Protein AF-A0A425DMX7-F1 (afdb_monomer_lite)

Sequence (211 aa):
MEWVWRGEYYPATKTEFDHLQTQLSYEVVGNIPYAQLPQDKRTSMLTDRVKHYCNTVYKKNTVTDTETRTSTVYLYVVSREIMCDAGCVSLEYPCVMLNAAVQENFTNHQYQEVTAGQKYQMRSECSIFFELDGPYKCMVVPASTEEGKLLKKRYAVFNFSNKLTELKGFELKRRGELELIKAFQSQVFPCFLEGKTLAECYAAVGDCANR

pLDDT: mean 87.06, std 12.55, range [31.53, 96.25]

InterPro domains:
  IPR029703 DNA polymerase epsilon catalytic subunit [PTHR10670] (86-211)
  IPR042087 DNA polymerase family B, thumb domain [G3DSA:1.10.132.60] (150-211)
  IPR043502 DNA/RNA polymerase superfamily [SSF56672] (91-204)
  IPR055191 DNA polymerase epsilon ,catalytic subunit A, thumb domain [PF22634] (174-211)

Organism: Aphanomyces astaci (NCBI:txid112090)

Structure (mmCIF, N/CA/C/O backbone):
data_AF-A0A425DMX7-F1
#
_entry.id   AF-A0A425DMX7-F1
#
loop_
_atom_site.group_PDB
_atom_site.id
_atom_site.type_symbol
_atom_site.label_atom_id
_atom_site.label_alt_id
_atom_site.label_comp_id
_atom_site.label_asym_id
_atom_site.label_entity_id
_atom_site.label_seq_id
_atom_site.pdbx_PDB_ins_code
_atom_site.Cartn_x
_atom_site.Cartn_y
_atom_site.Cartn_z
_atom_site.occupancy
_atom_site.B_iso_or_equiv
_atom_site.auth_seq_id
_atom_site.auth_comp_id
_atom_site.auth_asym_id
_atom_site.auth_atom_id
_atom_site.pdbx_PDB_model_num
ATOM 1 N N . MET A 1 1 ? -3.710 22.454 7.748 1.00 84.62 1 MET A N 1
ATOM 2 C CA . MET A 1 1 ? -3.538 21.235 6.929 1.00 84.62 1 MET A CA 1
ATOM 3 C C . MET A 1 1 ? -4.765 20.358 7.095 1.00 84.62 1 MET A C 1
ATOM 5 O O . MET A 1 1 ? -5.218 20.182 8.224 1.00 84.62 1 MET A O 1
ATOM 9 N N . GLU A 1 2 ? -5.321 19.871 5.990 1.00 90.38 2 GLU A N 1
ATOM 10 C CA . GLU A 1 2 ? -6.450 18.938 6.002 1.00 90.38 2 GLU A CA 1
ATOM 11 C C . GLU A 1 2 ? -5.961 17.505 6.218 1.00 90.38 2 GLU A C 1
ATOM 13 O O . GLU A 1 2 ? -4.893 17.119 5.743 1.00 90.38 2 GLU A O 1
ATOM 18 N N . TRP A 1 3 ? -6.736 16.715 6.950 1.00 90.44 3 TRP A N 1
ATOM 19 C CA . TRP A 1 3 ? -6.520 15.287 7.129 1.00 90.44 3 TRP A CA 1
ATOM 20 C C . TRP A 1 3 ? -7.868 14.575 7.190 1.00 90.44 3 TRP A C 1
ATOM 22 O O . TRP A 1 3 ? -8.863 15.143 7.635 1.00 90.44 3 TRP A O 1
ATOM 32 N N . VAL A 1 4 ? -7.912 13.325 6.739 1.00 92.56 4 VAL A N 1
ATOM 33 C CA . VAL A 1 4 ? -9.138 12.522 6.773 1.00 92.56 4 VAL A CA 1
ATOM 34 C C . VAL A 1 4 ? -9.113 11.642 8.015 1.00 92.56 4 VAL A C 1
ATOM 36 O O . VAL A 1 4 ? -8.261 10.762 8.153 1.00 92.56 4 VAL A O 1
ATOM 39 N N . TRP A 1 5 ? -10.049 11.875 8.928 1.00 93.50 5 TRP A N 1
ATOM 40 C CA . TRP A 1 5 ? -10.351 10.962 10.019 1.00 93.50 5 TRP A CA 1
ATOM 41 C C . TRP A 1 5 ? -11.147 9.777 9.475 1.00 93.50 5 TRP A C 1
ATOM 43 O O . TRP A 1 5 ? -12.093 9.968 8.719 1.00 93.50 5 TRP A O 1
ATOM 53 N N . ARG A 1 6 ? -10.777 8.555 9.867 1.00 93.75 6 ARG A N 1
ATOM 54 C CA . ARG A 1 6 ? -11.543 7.335 9.583 1.00 93.75 6 ARG A CA 1
ATOM 55 C C . ARG A 1 6 ? -11.813 6.611 10.893 1.00 93.75 6 ARG A C 1
ATOM 57 O O . ARG A 1 6 ? -10.876 6.103 11.508 1.00 93.75 6 ARG A O 1
ATOM 64 N N . GLY A 1 7 ? -13.073 6.561 11.305 1.00 93.56 7 GLY A N 1
ATOM 65 C CA . GLY A 1 7 ? -13.505 5.845 12.501 1.00 93.56 7 GLY A CA 1
ATOM 66 C C . GLY A 1 7 ? -14.213 4.549 12.153 1.00 93.56 7 GLY A C 1
ATOM 67 O O . GLY A 1 7 ? -15.043 4.520 11.250 1.00 93.56 7 GLY A O 1
ATOM 68 N N . GLU A 1 8 ? -13.914 3.485 12.892 1.00 93.12 8 GLU A N 1
ATOM 69 C CA . GLU A 1 8 ? -14.730 2.272 12.920 1.00 93.12 8 GLU A CA 1
ATOM 70 C C . GLU A 1 8 ? -15.382 2.175 14.299 1.00 93.12 8 GLU A C 1
ATOM 72 O O . GLU A 1 8 ? -14.686 2.069 15.309 1.00 93.12 8 GLU A O 1
ATOM 77 N N . TYR A 1 9 ? -16.711 2.262 14.351 1.00 92.19 9 TYR A N 1
ATOM 78 C CA . TYR A 1 9 ? -17.465 2.292 15.606 1.00 92.19 9 TYR A CA 1
ATOM 79 C C . TYR A 1 9 ? -18.729 1.431 15.535 1.00 92.19 9 TYR A C 1
ATOM 81 O O . TYR A 1 9 ? -19.184 1.038 14.459 1.00 92.19 9 TYR A O 1
ATOM 89 N N . TYR A 1 10 ? -19.280 1.092 16.701 1.00 93.75 10 TYR A N 1
ATOM 90 C CA . TYR A 1 10 ? -20.541 0.360 16.801 1.00 93.75 10 TYR A CA 1
ATOM 91 C C . TYR A 1 10 ? -21.719 1.284 16.463 1.00 93.75 10 TYR A C 1
ATOM 93 O O . TYR A 1 10 ? -21.767 2.385 17.002 1.00 93.75 10 TYR A O 1
ATOM 101 N N . PRO A 1 11 ? -22.694 0.855 15.641 1.00 93.38 11 PRO A N 1
ATOM 102 C CA . PRO A 1 11 ? -23.836 1.693 15.257 1.00 93.38 11 PRO A CA 1
ATOM 103 C C . PRO A 1 11 ? -24.790 2.049 16.412 1.00 93.38 11 PRO A C 1
ATOM 105 O O . PRO A 1 11 ? -25.662 2.891 16.221 1.00 93.38 11 PRO A O 1
ATOM 108 N N . ALA A 1 12 ? -24.650 1.411 17.581 1.00 93.06 12 ALA A N 1
ATOM 109 C CA . ALA A 1 12 ? -25.496 1.666 18.742 1.00 93.06 12 ALA A CA 1
ATOM 110 C C . ALA A 1 12 ? -25.352 3.107 19.257 1.00 93.06 12 ALA A C 1
ATOM 112 O O . ALA A 1 12 ? -24.248 3.621 19.454 1.00 93.06 12 ALA A O 1
ATOM 113 N N . THR A 1 13 ? -26.487 3.739 19.532 1.00 93.69 13 THR A N 1
ATOM 114 C CA . THR A 1 13 ? -26.570 5.065 20.144 1.00 93.69 13 THR A CA 1
ATOM 115 C C . THR A 1 13 ? -26.126 5.032 21.607 1.00 93.69 13 THR A C 1
ATOM 117 O O . THR A 1 13 ? -26.087 3.984 22.258 1.00 93.69 13 THR A O 1
ATOM 120 N N . LYS A 1 14 ? -25.830 6.208 22.174 1.00 93.75 14 LYS A N 1
ATOM 121 C CA . LYS A 1 14 ? -25.435 6.327 23.585 1.00 93.75 14 LYS A CA 1
ATOM 122 C C . LYS A 1 14 ? -26.489 5.744 24.536 1.00 93.75 14 LYS A C 1
ATOM 124 O O . LYS A 1 14 ? -26.132 5.037 25.471 1.00 93.75 14 LYS A O 1
ATOM 129 N N . THR A 1 15 ? -27.771 5.972 24.260 1.00 94.94 15 THR A N 1
ATOM 130 C CA . THR A 1 15 ? -28.878 5.463 25.081 1.00 94.94 15 THR A CA 1
ATOM 131 C C . THR A 1 15 ? -28.971 3.939 25.051 1.00 94.94 15 THR A C 1
ATOM 133 O O . THR A 1 15 ? -29.149 3.314 26.095 1.00 94.94 15 THR A O 1
ATOM 136 N N . GLU A 1 16 ? -28.810 3.322 23.879 1.00 93.88 16 GLU A N 1
ATOM 137 C CA . GLU A 1 16 ? -28.796 1.859 23.752 1.00 93.88 16 GLU A CA 1
ATOM 138 C C . GLU A 1 16 ? -27.577 1.262 24.454 1.00 93.88 16 GLU A C 1
ATOM 140 O O . GLU A 1 16 ? -27.700 0.273 25.174 1.00 93.88 16 GLU A O 1
ATOM 145 N N . PHE A 1 17 ? -26.411 1.896 24.319 1.00 94.44 17 PHE A N 1
ATOM 146 C CA . PHE A 1 17 ? -25.206 1.495 25.035 1.00 94.44 17 PHE A CA 1
ATOM 147 C C . PHE A 1 17 ? -25.391 1.549 26.559 1.00 94.44 17 PHE A C 1
ATOM 149 O O . PHE A 1 17 ? -25.062 0.585 27.249 1.00 94.44 17 PHE A O 1
ATOM 156 N N . ASP A 1 18 ? -25.957 2.635 27.088 1.00 94.00 18 ASP A N 1
ATOM 157 C CA . ASP A 1 18 ? -26.194 2.800 28.527 1.00 94.00 18 ASP A CA 1
ATOM 158 C C . ASP A 1 18 ? -27.209 1.775 29.055 1.00 94.00 18 ASP A C 1
ATOM 160 O O . ASP A 1 18 ? -27.064 1.249 30.165 1.00 94.00 18 ASP A O 1
ATOM 164 N N . HIS A 1 19 ? -28.203 1.419 28.237 1.00 94.12 19 HIS A N 1
ATOM 165 C CA . HIS A 1 19 ? -29.136 0.344 28.553 1.00 94.12 19 HIS A CA 1
ATOM 166 C C . HIS A 1 19 ? -28.431 -1.016 28.624 1.00 94.12 19 HIS A C 1
ATOM 168 O O . HIS A 1 19 ? -28.599 -1.740 29.605 1.00 94.12 19 HIS A O 1
ATOM 174 N N . LEU A 1 20 ? -27.594 -1.347 27.636 1.00 92.94 20 LEU A N 1
ATOM 175 C CA . LEU A 1 20 ? -26.807 -2.586 27.628 1.00 92.94 20 LEU A CA 1
ATOM 176 C C . LEU A 1 20 ? -25.841 -2.650 28.815 1.00 92.94 20 LEU A C 1
ATOM 178 O O . LEU A 1 20 ? -25.698 -3.701 29.436 1.00 92.94 20 LEU A O 1
ATOM 182 N N . GLN A 1 21 ? -25.207 -1.531 29.164 1.00 92.94 21 GLN A N 1
ATOM 183 C CA . GLN A 1 21 ? -24.325 -1.441 30.324 1.00 92.94 21 GLN A CA 1
ATOM 184 C C . GLN A 1 21 ? -25.092 -1.676 31.631 1.00 92.94 21 GLN A C 1
ATOM 186 O O . GLN A 1 21 ? -24.611 -2.390 32.513 1.00 92.94 21 GLN A O 1
ATOM 191 N N . THR A 1 22 ? -26.296 -1.113 31.742 1.00 92.44 22 THR A N 1
ATOM 192 C CA . THR A 1 22 ? -27.177 -1.307 32.897 1.00 92.44 22 THR A CA 1
ATOM 193 C C . THR A 1 22 ? -27.610 -2.767 33.013 1.00 92.44 22 THR A C 1
ATOM 195 O O . THR A 1 22 ? -27.489 -3.345 34.089 1.00 92.44 22 THR A O 1
ATOM 198 N N . GLN A 1 23 ? -28.026 -3.401 31.912 1.00 90.88 23 GLN A N 1
ATOM 199 C CA . GLN A 1 23 ? -28.351 -4.833 31.885 1.00 90.88 23 GLN A CA 1
ATOM 200 C C . GLN A 1 23 ? -27.175 -5.688 32.373 1.00 90.88 23 GLN A C 1
ATOM 202 O O . GLN A 1 23 ? -27.351 -6.530 33.249 1.00 90.88 23 GLN A O 1
ATOM 207 N N . LEU A 1 24 ? -25.969 -5.413 31.868 1.00 90.31 24 LEU A N 1
ATOM 208 C CA . LEU A 1 24 ? -24.756 -6.145 32.236 1.00 90.31 24 LEU A CA 1
ATOM 209 C C . LEU A 1 24 ? -24.381 -5.951 33.715 1.00 90.31 24 LEU A C 1
ATOM 211 O O . LEU A 1 24 ? -23.814 -6.847 34.332 1.00 90.31 24 LEU A O 1
ATOM 215 N N . SER A 1 25 ? -24.706 -4.796 34.304 1.00 87.94 25 SER A N 1
ATOM 216 C CA . SER A 1 25 ? -24.391 -4.495 35.706 1.00 87.94 25 SER A CA 1
ATOM 217 C C . SER A 1 25 ? -25.126 -5.388 36.712 1.00 87.94 25 SER A C 1
ATOM 219 O O . SER A 1 25 ? -24.603 -5.623 37.802 1.00 87.94 25 SER A O 1
ATOM 221 N N . TYR A 1 26 ? -26.293 -5.917 36.332 1.00 88.25 26 TYR A N 1
ATOM 222 C CA . TYR A 1 26 ? -27.079 -6.846 37.148 1.00 88.25 26 TYR A CA 1
ATOM 223 C C . TYR A 1 26 ? -26.659 -8.312 36.972 1.00 88.25 26 TYR A C 1
ATOM 225 O O . TYR A 1 26 ? -27.132 -9.176 37.709 1.00 88.25 26 TYR A O 1
ATOM 233 N N . GLU A 1 27 ? -25.777 -8.618 36.017 1.00 88.25 27 GLU A N 1
ATOM 234 C CA . GLU A 1 27 ? -25.316 -9.983 35.778 1.00 88.25 27 GLU A CA 1
ATOM 235 C C . GLU A 1 27 ? -24.237 -10.412 36.778 1.00 88.25 27 GLU A C 1
ATOM 237 O O . GLU A 1 27 ? -23.394 -9.631 37.237 1.00 88.25 27 GLU A O 1
ATOM 242 N N . VAL A 1 28 ? -24.249 -11.706 37.094 1.00 86.88 28 VAL A N 1
ATOM 243 C CA . VAL A 1 28 ? -23.297 -12.341 38.002 1.00 86.88 28 VAL A CA 1
ATOM 244 C C . VAL A 1 28 ? -22.577 -13.441 37.235 1.00 86.88 28 VAL A C 1
ATOM 246 O O . VAL A 1 28 ? -23.207 -14.356 36.708 1.00 86.88 28 VAL A O 1
ATOM 249 N N . VAL A 1 29 ? -21.248 -13.371 37.178 1.00 83.75 29 VAL A N 1
ATOM 250 C CA . VAL A 1 29 ? -20.415 -14.363 36.487 1.00 83.75 29 VAL A CA 1
ATOM 251 C C . VAL A 1 29 ? -19.648 -15.150 37.532 1.00 83.75 29 VAL A C 1
ATOM 253 O O . VAL A 1 29 ? -18.790 -14.604 38.220 1.00 83.75 29 VAL A O 1
ATOM 256 N N . GLY A 1 30 ? -19.966 -16.439 37.677 1.00 79.56 30 GLY A N 1
ATOM 257 C CA . GLY A 1 30 ? -19.286 -17.303 38.647 1.00 79.56 30 GLY A CA 1
ATOM 258 C C . GLY A 1 30 ? -19.404 -16.797 40.087 1.00 79.56 30 GLY A C 1
ATOM 259 O O . GLY A 1 30 ? -18.429 -16.835 40.829 1.00 79.56 30 GLY A O 1
ATOM 260 N N . ASN A 1 31 ? -20.587 -16.296 40.462 1.00 83.06 31 ASN A N 1
ATOM 261 C CA . ASN A 1 31 ? -20.900 -15.734 41.782 1.00 83.06 31 ASN A CA 1
ATOM 262 C C . ASN A 1 31 ? -20.230 -14.382 42.114 1.00 83.06 31 ASN A C 1
ATOM 264 O O . ASN A 1 31 ? -20.351 -13.898 43.236 1.00 83.06 31 ASN A O 1
ATOM 268 N N . ILE A 1 32 ? -19.554 -13.756 41.144 1.00 85.19 32 ILE A N 1
ATOM 269 C CA . ILE A 1 32 ? -18.974 -12.417 41.278 1.00 85.19 32 ILE A CA 1
ATOM 270 C C . ILE A 1 32 ? -19.831 -11.431 40.469 1.00 85.19 32 ILE A C 1
ATOM 272 O O . ILE A 1 32 ? -20.028 -11.645 39.266 1.00 85.19 32 ILE A O 1
ATOM 276 N N . PRO A 1 33 ? -20.353 -10.357 41.088 1.00 88.69 33 PRO A N 1
ATOM 277 C CA . PRO A 1 33 ? -21.087 -9.319 40.370 1.00 88.69 33 PRO A CA 1
ATOM 278 C C . PRO A 1 33 ? -20.216 -8.646 39.309 1.00 88.69 33 PRO A C 1
ATOM 280 O O . PRO A 1 33 ? -19.032 -8.391 39.547 1.00 88.69 33 PRO A O 1
ATOM 283 N N . TYR A 1 34 ? -20.809 -8.274 38.172 1.00 87.12 34 TYR A N 1
ATOM 284 C CA . TYR A 1 34 ? -20.098 -7.625 37.066 1.00 87.12 34 TYR A CA 1
ATOM 285 C C . TYR A 1 34 ? -19.234 -6.429 37.507 1.00 87.12 34 TYR A C 1
ATOM 287 O O . TYR A 1 34 ? -18.114 -6.259 37.028 1.00 87.12 34 TYR A O 1
ATOM 295 N N . ALA A 1 35 ? -19.705 -5.631 38.471 1.00 87.50 35 ALA A N 1
ATOM 296 C CA . ALA A 1 35 ? -18.980 -4.472 38.992 1.00 87.50 35 ALA A CA 1
ATOM 297 C C . ALA A 1 35 ? -17.609 -4.814 39.610 1.00 87.50 35 ALA A C 1
ATOM 299 O O . ALA A 1 35 ? -16.691 -3.998 39.519 1.00 87.50 35 ALA A O 1
ATOM 300 N N . GLN A 1 36 ? -17.470 -6.005 40.198 1.00 88.50 36 GLN A N 1
ATOM 301 C CA . GLN A 1 36 ? -16.265 -6.467 40.898 1.00 88.50 36 GLN A CA 1
ATOM 302 C C . GLN A 1 36 ? -15.297 -7.239 39.986 1.00 88.50 36 GLN A C 1
ATOM 304 O O . GLN A 1 36 ? -14.223 -7.645 40.425 1.00 88.50 36 GLN A O 1
ATOM 309 N N . LEU A 1 37 ? -15.650 -7.444 38.713 1.00 88.62 37 LEU A N 1
ATOM 310 C CA . LEU A 1 37 ? -14.775 -8.114 37.757 1.00 88.62 37 LEU A CA 1
ATOM 311 C C . LEU A 1 37 ? -13.576 -7.229 37.356 1.00 88.62 37 LEU A C 1
ATOM 313 O O . LEU A 1 37 ? -13.693 -5.999 37.304 1.00 88.62 37 LEU A O 1
ATOM 317 N N . PRO A 1 38 ? -12.437 -7.843 36.977 1.00 92.31 38 PRO A N 1
ATOM 318 C CA . PRO A 1 38 ? -11.308 -7.129 36.387 1.00 92.31 38 PRO A CA 1
ATOM 319 C C . PRO A 1 38 ? -11.729 -6.296 35.172 1.00 92.31 38 PRO A C 1
ATOM 321 O O . PRO A 1 38 ? -12.585 -6.713 34.387 1.00 92.31 38 PRO A O 1
ATOM 324 N N . GLN A 1 39 ? -11.108 -5.129 34.991 1.00 92.00 39 GLN A N 1
ATOM 325 C CA . GLN A 1 39 ? -11.465 -4.185 33.928 1.00 92.00 39 GLN A CA 1
ATOM 326 C C . GLN A 1 39 ? -11.395 -4.796 32.523 1.00 92.00 39 GLN A C 1
ATOM 328 O O . GLN A 1 39 ? -12.287 -4.535 31.717 1.00 92.00 39 GLN A O 1
ATOM 333 N N . ASP A 1 40 ? -10.428 -5.674 32.261 1.00 92.12 40 ASP A N 1
ATOM 334 C CA . ASP A 1 40 ? -10.303 -6.361 30.971 1.00 92.12 40 ASP A CA 1
ATOM 335 C C . ASP A 1 40 ? -11.500 -7.278 30.693 1.00 92.12 40 ASP A C 1
ATOM 337 O O . ASP A 1 40 ? -12.087 -7.234 29.612 1.00 92.12 40 ASP A O 1
ATOM 341 N N . LYS A 1 41 ? -11.931 -8.056 31.699 1.00 89.75 41 LYS A N 1
ATOM 342 C CA . LYS A 1 41 ? -13.104 -8.938 31.576 1.00 89.75 41 LYS A CA 1
ATOM 343 C C . LYS A 1 41 ? -14.388 -8.138 31.394 1.00 89.75 41 LYS A C 1
ATOM 345 O O . LYS A 1 41 ? -15.193 -8.486 30.536 1.00 89.75 41 LYS A O 1
ATOM 350 N N . ARG A 1 42 ? -14.555 -7.048 32.153 1.00 89.12 42 ARG A N 1
ATOM 351 C CA . ARG A 1 42 ? -15.696 -6.131 31.999 1.00 89.12 42 ARG A CA 1
ATOM 352 C C . ARG A 1 42 ? -15.753 -5.562 30.583 1.00 89.12 42 ARG A C 1
ATOM 354 O O . ARG A 1 42 ? -16.783 -5.642 29.924 1.00 89.12 42 ARG A O 1
ATOM 361 N N . THR A 1 43 ? -14.622 -5.068 30.085 1.00 90.06 43 THR A N 1
ATOM 362 C CA . THR A 1 43 ? -14.522 -4.483 28.741 1.00 90.06 43 THR A CA 1
ATOM 363 C C . THR A 1 43 ? -14.803 -5.519 27.655 1.00 90.06 43 THR A C 1
ATOM 365 O O . THR A 1 43 ? -15.546 -5.218 26.724 1.00 90.06 43 THR A O 1
ATOM 368 N N . SER A 1 44 ? -14.288 -6.746 27.788 1.00 92.50 44 SER A N 1
ATOM 369 C CA . SER A 1 44 ? -14.579 -7.841 26.851 1.00 92.50 44 SER A CA 1
ATOM 370 C C . SER A 1 44 ? -16.070 -8.158 26.815 1.00 92.50 44 SER A C 1
ATOM 372 O O . SER A 1 44 ? -16.673 -8.102 25.750 1.00 92.50 44 SER A O 1
ATOM 374 N N . MET A 1 45 ? -16.687 -8.402 27.976 1.00 91.50 45 MET A N 1
ATOM 375 C CA . MET A 1 45 ? -18.113 -8.735 28.057 1.00 91.50 45 MET A CA 1
ATOM 376 C C . MET A 1 45 ? -19.001 -7.620 27.500 1.00 91.50 45 MET A C 1
ATOM 378 O O . MET A 1 45 ? -19.952 -7.894 26.771 1.00 91.50 45 MET A O 1
ATOM 382 N N . LEU A 1 46 ? -18.681 -6.360 27.806 1.00 92.31 46 LEU A N 1
ATOM 383 C CA . LEU A 1 46 ? -19.403 -5.208 27.274 1.00 92.31 46 LEU A CA 1
ATOM 384 C C . LEU A 1 46 ? -19.255 -5.110 25.754 1.00 92.31 46 LEU A C 1
ATOM 386 O O . LEU A 1 46 ? -20.241 -4.898 25.052 1.00 92.31 46 LEU A O 1
ATOM 390 N N . THR A 1 47 ? -18.043 -5.317 25.241 1.00 92.38 47 THR A N 1
ATOM 391 C CA . THR A 1 47 ? -17.766 -5.303 23.800 1.00 92.38 47 THR A CA 1
ATOM 392 C C . THR A 1 47 ? -18.532 -6.415 23.086 1.00 92.38 47 THR A C 1
ATOM 394 O O . THR A 1 47 ? -19.183 -6.155 22.076 1.00 92.38 47 THR A O 1
ATOM 397 N N . ASP A 1 48 ? -18.529 -7.631 23.631 1.00 93.56 48 ASP A N 1
ATOM 398 C CA . ASP A 1 48 ? -19.266 -8.772 23.084 1.00 93.56 48 ASP A CA 1
ATOM 399 C C . ASP A 1 48 ? -20.779 -8.527 23.099 1.00 93.56 48 ASP A C 1
ATOM 401 O O . ASP A 1 48 ? -21.470 -8.818 22.117 1.00 93.56 48 ASP A O 1
ATOM 405 N N . ARG A 1 49 ? -21.296 -7.919 24.174 1.00 93.38 49 ARG A N 1
ATOM 406 C CA . ARG A 1 49 ? -22.713 -7.569 24.310 1.00 93.38 49 ARG A CA 1
ATOM 407 C C . ARG A 1 49 ? -23.145 -6.536 23.275 1.00 93.38 49 ARG A C 1
ATOM 409 O O . ARG A 1 49 ? -24.143 -6.747 22.585 1.00 93.38 49 ARG A O 1
ATOM 416 N N . VAL A 1 50 ? -22.380 -5.456 23.129 1.00 94.06 50 VAL A N 1
ATOM 417 C CA . VAL A 1 50 ? -22.636 -4.406 22.133 1.00 94.06 50 VAL A CA 1
ATOM 418 C C . VAL A 1 50 ? -22.527 -4.973 20.721 1.00 94.06 50 VAL A C 1
ATOM 420 O O . VAL A 1 50 ? -23.400 -4.718 19.894 1.00 94.06 50 VAL A O 1
ATOM 423 N N . LYS A 1 51 ? -21.524 -5.811 20.446 1.00 93.69 51 LYS A N 1
ATOM 424 C CA . LYS A 1 51 ? -21.356 -6.475 19.149 1.00 93.69 51 LYS A CA 1
ATOM 425 C C . LYS A 1 51 ? -22.548 -7.370 18.811 1.00 93.69 51 LYS A C 1
ATOM 427 O O . LYS A 1 51 ? -23.066 -7.299 17.699 1.00 93.69 51 LYS A O 1
ATOM 432 N N . HIS A 1 52 ? -23.013 -8.178 19.762 1.00 93.56 52 HIS A N 1
ATOM 433 C CA . HIS A 1 52 ? -24.179 -9.037 19.567 1.00 93.56 52 HIS A CA 1
ATOM 434 C C . HIS A 1 52 ? -25.459 -8.227 19.330 1.00 93.56 52 HIS A C 1
ATOM 436 O O . HIS A 1 52 ? -26.219 -8.533 18.406 1.00 93.56 52 HIS A O 1
ATOM 442 N N . TYR A 1 53 ? -25.675 -7.166 20.112 1.00 94.25 53 TYR A N 1
ATOM 443 C CA . TYR A 1 53 ? -26.794 -6.246 19.916 1.00 94.25 53 TYR A CA 1
ATOM 444 C C . TYR A 1 53 ? -26.755 -5.611 18.522 1.00 94.25 53 TYR A C 1
ATOM 446 O O . TYR A 1 53 ? -27.742 -5.671 17.789 1.00 94.25 53 TYR A O 1
ATOM 454 N N . CYS A 1 54 ? -25.594 -5.096 18.107 1.00 93.44 54 CYS A N 1
ATOM 455 C CA . CYS A 1 54 ? -25.438 -4.442 16.812 1.00 93.44 54 CYS A CA 1
ATOM 456 C C . CYS A 1 54 ? -25.696 -5.398 15.644 1.00 93.44 54 CYS A C 1
ATOM 458 O O . CYS A 1 54 ? -26.407 -5.059 14.697 1.00 93.44 54 CYS A O 1
ATOM 460 N N . ASN A 1 55 ? -25.200 -6.632 15.740 1.00 93.06 55 ASN A N 1
ATOM 461 C CA . ASN A 1 55 ? -25.457 -7.651 14.729 1.00 93.06 55 ASN A CA 1
ATOM 462 C C . ASN A 1 55 ? -26.940 -8.062 14.683 1.00 93.06 55 ASN A C 1
ATOM 464 O O . ASN A 1 55 ? -27.477 -8.383 13.626 1.00 93.06 55 ASN A O 1
ATOM 468 N N . THR A 1 56 ? -27.630 -8.027 15.822 1.00 93.44 56 THR A N 1
ATOM 469 C CA . THR A 1 56 ? -29.044 -8.407 15.902 1.00 93.44 56 THR A CA 1
ATOM 470 C C . THR A 1 56 ? -29.956 -7.317 15.345 1.00 93.44 56 THR A C 1
ATOM 472 O O . THR A 1 56 ? -30.798 -7.622 14.495 1.00 93.44 56 THR A O 1
ATOM 475 N N . VAL A 1 57 ? -29.766 -6.069 15.785 1.00 93.56 57 VAL A N 1
ATOM 476 C CA . VAL A 1 57 ? -30.625 -4.917 15.462 1.00 93.56 57 VAL A CA 1
ATOM 477 C C . VAL A 1 57 ? -30.244 -4.284 14.124 1.00 93.56 57 VAL A C 1
ATOM 479 O O . VAL A 1 57 ? -31.100 -4.127 13.260 1.00 93.56 57 VAL A O 1
ATOM 482 N N . TYR A 1 58 ? -28.959 -3.991 13.906 1.00 90.88 58 TYR A N 1
ATOM 483 C CA . TYR A 1 58 ? -28.477 -3.286 12.709 1.00 90.88 58 TYR A CA 1
ATOM 484 C C . TYR A 1 58 ? -27.940 -4.211 11.610 1.00 90.88 58 TYR A C 1
ATOM 486 O O . TYR A 1 58 ? -27.575 -3.733 10.535 1.00 90.88 58 TYR A O 1
ATOM 494 N N . LYS A 1 59 ? -27.857 -5.528 11.862 1.00 91.94 59 LYS A N 1
ATOM 495 C CA . LYS A 1 59 ? -27.282 -6.536 10.941 1.00 91.94 59 LYS A CA 1
ATOM 496 C C . LYS A 1 59 ? -25.837 -6.241 10.521 1.00 91.94 59 LYS A C 1
ATOM 498 O O . LYS A 1 59 ? -25.372 -6.724 9.489 1.00 91.94 59 LYS A O 1
ATOM 503 N N . LYS A 1 60 ? -25.127 -5.427 11.307 1.00 88.75 60 LYS A N 1
ATOM 504 C CA . LYS A 1 60 ? -23.745 -4.996 11.071 1.00 88.75 60 LYS A CA 1
ATOM 505 C C . LYS A 1 60 ? -23.032 -4.832 12.409 1.00 88.75 60 LYS A C 1
ATOM 507 O O . LYS A 1 60 ? -23.614 -4.325 13.362 1.00 88.75 60 LYS A O 1
ATOM 512 N N . ASN A 1 61 ? -21.767 -5.245 12.471 1.00 87.19 61 ASN A N 1
ATOM 513 C CA . ASN A 1 61 ? -20.963 -5.130 13.692 1.00 87.19 61 ASN A CA 1
ATOM 514 C C . ASN A 1 61 ? -20.402 -3.721 13.869 1.00 87.19 61 ASN A C 1
ATOM 516 O O . ASN A 1 61 ? -20.489 -3.160 14.951 1.00 87.19 61 ASN A O 1
ATOM 520 N N . THR A 1 62 ? -19.830 -3.155 12.813 1.00 89.69 62 THR A N 1
ATOM 521 C CA . THR A 1 62 ? -19.216 -1.831 12.836 1.00 89.69 62 THR A CA 1
ATOM 522 C C . THR A 1 62 ? -19.646 -1.037 11.615 1.00 89.69 62 THR A C 1
ATOM 524 O O . THR A 1 62 ? -19.972 -1.595 10.562 1.00 89.69 62 THR A O 1
ATOM 527 N N . VAL A 1 63 ? -19.656 0.278 11.775 1.00 91.19 63 VAL A N 1
ATOM 528 C CA . VAL A 1 63 ? -19.803 1.248 10.698 1.00 91.19 63 VAL A CA 1
ATOM 529 C C . VAL A 1 63 ? -18.473 1.968 10.560 1.00 91.19 63 VAL A C 1
ATOM 531 O O . VAL A 1 63 ? -17.847 2.341 11.552 1.00 91.19 63 VAL A O 1
ATOM 534 N N . THR A 1 64 ? -18.021 2.104 9.318 1.00 93.25 64 THR A N 1
ATOM 535 C CA . THR A 1 64 ? -16.873 2.939 8.980 1.00 93.25 64 THR A CA 1
ATOM 536 C C . THR A 1 64 ? -17.392 4.280 8.509 1.00 93.25 64 THR A C 1
ATOM 538 O O . THR A 1 64 ? -18.213 4.316 7.594 1.00 93.25 64 THR A O 1
ATOM 541 N N . ASP A 1 65 ? -16.865 5.351 9.082 1.00 92.94 65 ASP A N 1
ATOM 542 C CA . ASP A 1 65 ? -17.135 6.707 8.628 1.00 92.94 65 ASP A CA 1
ATOM 543 C C . ASP A 1 65 ? -15.829 7.453 8.360 1.00 92.94 65 ASP A C 1
ATOM 545 O O . ASP A 1 65 ? -14.785 7.131 8.943 1.00 92.94 65 ASP A O 1
ATOM 549 N N . THR A 1 66 ? -15.881 8.413 7.444 1.00 93.25 66 THR A N 1
ATOM 550 C CA . THR A 1 66 ? -14.730 9.217 7.038 1.00 93.25 66 THR A CA 1
ATOM 551 C C . THR A 1 66 ? -15.088 10.691 7.025 1.00 93.25 66 THR A C 1
ATOM 553 O O . THR A 1 66 ? -15.976 11.104 6.286 1.00 93.25 66 THR A O 1
ATOM 556 N N . GLU A 1 67 ? -14.345 11.491 7.781 1.00 91.25 67 GLU A N 1
ATOM 557 C CA . GLU A 1 67 ? -14.562 12.930 7.909 1.00 91.25 67 GLU A CA 1
ATOM 558 C C . GLU A 1 67 ? -13.281 13.691 7.578 1.00 91.25 67 GLU A C 1
ATOM 560 O O . GLU A 1 67 ? -12.212 13.376 8.103 1.00 91.25 67 GLU A O 1
ATOM 565 N N . THR A 1 68 ? -13.378 14.739 6.764 1.00 92.31 68 THR A N 1
ATOM 566 C CA . THR A 1 68 ? -12.260 15.668 6.568 1.00 92.31 68 THR A CA 1
ATOM 567 C C . THR A 1 68 ? -12.202 16.647 7.734 1.00 92.31 68 THR A C 1
ATOM 569 O O . THR A 1 68 ? -13.184 17.312 8.057 1.00 92.31 68 THR A O 1
ATOM 572 N N . ARG A 1 69 ? -11.039 16.742 8.376 1.00 93.50 69 ARG A N 1
ATOM 573 C CA . ARG A 1 69 ? -10.767 17.630 9.507 1.00 93.50 69 ARG A CA 1
ATOM 574 C C . ARG A 1 69 ? -9.572 18.523 9.203 1.00 93.50 69 ARG A C 1
ATOM 576 O O . ARG A 1 69 ? -8.706 18.189 8.398 1.00 93.50 69 ARG A O 1
ATOM 583 N N . THR A 1 70 ? -9.505 19.660 9.881 1.00 89.00 70 THR A N 1
ATOM 584 C CA . THR A 1 70 ? -8.423 20.637 9.726 1.00 89.00 70 THR A CA 1
ATOM 585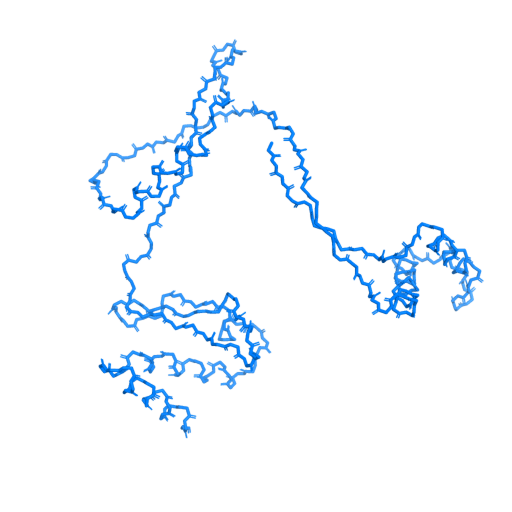 C C . THR A 1 70 ? -7.597 20.733 10.998 1.00 89.00 70 THR A C 1
ATOM 587 O O . THR A 1 70 ? -8.151 20.825 12.092 1.00 89.00 70 THR A O 1
ATOM 590 N N . SER A 1 71 ? -6.278 20.783 10.847 1.00 84.12 71 SER A N 1
ATOM 591 C CA . SER A 1 71 ? -5.342 21.046 11.942 1.00 84.12 71 SER A CA 1
ATOM 592 C C . SER A 1 71 ? -4.510 22.293 11.661 1.00 84.12 71 SER A C 1
ATOM 594 O O . SER A 1 71 ? -4.033 22.496 10.536 1.00 84.12 71 SER A O 1
ATOM 596 N N . THR A 1 72 ? -4.301 23.100 12.699 1.00 85.69 72 THR A N 1
ATOM 597 C CA . THR A 1 72 ? -3.363 24.229 12.689 1.00 85.69 72 THR A CA 1
ATOM 598 C C . THR A 1 72 ? -1.983 23.724 13.089 1.00 85.69 72 THR A C 1
ATOM 600 O O . THR A 1 72 ? -1.829 23.115 14.146 1.00 85.69 72 THR A O 1
ATOM 603 N N . VAL A 1 73 ? -0.981 23.957 12.243 1.00 80.69 73 VAL A N 1
ATOM 604 C CA . VAL A 1 73 ? 0.404 23.542 12.494 1.00 80.69 73 VAL A CA 1
ATOM 605 C C . VAL A 1 73 ? 1.210 24.784 12.857 1.00 80.69 73 VAL A C 1
ATOM 607 O O . VAL A 1 73 ? 1.379 25.670 12.025 1.00 80.69 73 VAL A O 1
ATOM 610 N N . TYR A 1 74 ? 1.695 24.848 14.098 1.00 72.50 74 TYR A N 1
ATOM 611 C CA . TYR A 1 74 ? 2.662 25.859 14.525 1.00 72.50 74 TYR A CA 1
ATOM 612 C C . TYR A 1 74 ? 4.070 25.325 14.258 1.00 72.50 74 TYR A C 1
ATOM 614 O O . TYR A 1 74 ? 4.455 24.291 14.803 1.00 72.50 74 TYR A O 1
ATOM 622 N N . LEU A 1 75 ? 4.822 25.996 13.388 1.00 62.09 75 LEU A N 1
ATOM 623 C CA . LEU A 1 75 ? 6.160 25.571 12.984 1.00 62.09 75 LEU A CA 1
ATOM 624 C C . LEU A 1 75 ? 7.208 26.313 13.820 1.00 62.09 75 LEU A C 1
ATOM 626 O O . LEU A 1 75 ? 7.435 27.501 13.621 1.00 62.09 75 LEU A O 1
ATOM 630 N N . TYR A 1 76 ? 7.860 25.590 14.729 1.00 54.53 76 TYR A N 1
ATOM 631 C CA . TYR A 1 76 ? 9.085 26.019 15.403 1.00 54.53 76 TYR A CA 1
ATOM 632 C C . TYR A 1 76 ? 10.120 24.920 15.187 1.00 54.53 76 TYR A C 1
ATOM 634 O O . TYR A 1 76 ? 10.021 23.853 15.792 1.00 54.53 76 TYR A O 1
ATOM 642 N N . VAL A 1 77 ? 11.077 25.137 14.285 1.00 51.31 77 VAL A N 1
ATOM 643 C CA . VAL A 1 77 ? 12.106 24.136 13.978 1.00 51.31 77 VAL A CA 1
ATOM 644 C C . VAL A 1 77 ? 13.484 24.708 14.277 1.00 51.31 77 VAL A C 1
ATOM 646 O O . VAL A 1 77 ? 13.827 25.804 13.843 1.00 51.31 77 VAL A O 1
ATOM 649 N N . VAL A 1 78 ? 14.273 23.941 15.031 1.00 43.91 78 VAL A N 1
ATOM 650 C CA . VAL A 1 78 ? 15.713 24.152 15.196 1.00 43.91 78 VAL A CA 1
ATOM 651 C C . VAL A 1 78 ? 16.389 23.461 14.017 1.00 43.91 78 VAL A C 1
ATOM 653 O O . VAL A 1 78 ? 16.313 22.239 13.885 1.00 43.91 78 VAL A O 1
ATOM 656 N N . SER A 1 79 ? 16.975 24.243 13.120 1.00 43.41 79 SER A N 1
ATOM 657 C CA . SER A 1 79 ? 17.624 23.755 11.908 1.00 43.41 79 SER A CA 1
ATOM 658 C C . SER A 1 79 ? 18.891 22.947 12.219 1.00 43.41 79 SER A C 1
ATOM 660 O O . SER A 1 79 ? 19.655 23.258 13.132 1.00 43.41 79 SER A O 1
ATOM 662 N N . ARG A 1 80 ? 19.113 21.880 11.443 1.00 38.16 80 ARG A N 1
ATOM 663 C CA . ARG A 1 80 ? 20.413 21.216 11.272 1.00 38.16 80 ARG A CA 1
ATOM 664 C C . ARG A 1 80 ? 20.811 21.358 9.810 1.00 38.16 80 ARG A C 1
ATOM 666 O O . ARG A 1 80 ? 19.980 21.152 8.931 1.00 38.16 80 ARG A O 1
ATOM 673 N N . GLU A 1 81 ? 22.067 21.713 9.579 1.00 33.75 81 GLU A N 1
ATOM 674 C CA . GLU A 1 81 ? 22.647 21.855 8.245 1.00 33.75 81 GLU A CA 1
ATOM 675 C C . GLU A 1 81 ? 22.685 20.499 7.526 1.00 33.75 81 GLU A C 1
ATOM 677 O O . GLU A 1 81 ? 23.116 19.492 8.094 1.00 33.75 81 GLU A O 1
ATOM 682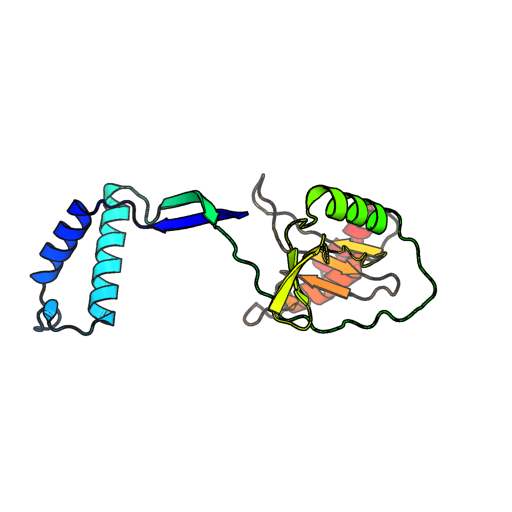 N N . ILE A 1 82 ? 22.232 20.477 6.272 1.00 36.78 82 ILE A N 1
ATOM 683 C CA . ILE A 1 82 ? 22.424 19.361 5.345 1.00 36.78 82 ILE A CA 1
ATOM 684 C C . ILE A 1 82 ? 23.466 19.833 4.334 1.00 36.78 82 ILE A C 1
ATOM 686 O O . ILE A 1 82 ? 23.253 20.823 3.637 1.00 36.78 82 ILE A O 1
ATOM 690 N N . MET A 1 83 ? 24.612 19.155 4.299 1.00 31.53 83 MET A N 1
ATOM 691 C CA . MET A 1 83 ? 25.655 19.402 3.306 1.00 31.53 83 MET A CA 1
ATOM 692 C C . MET A 1 83 ? 25.211 18.840 1.952 1.00 31.53 83 MET A C 1
ATOM 694 O O . MET A 1 83 ? 24.796 17.684 1.871 1.00 31.53 83 MET A O 1
ATOM 698 N N . CYS A 1 84 ? 25.319 19.647 0.898 1.00 37.38 84 CYS A N 1
ATOM 699 C CA . CYS A 1 84 ? 25.135 19.208 -0.482 1.00 37.38 84 CYS A CA 1
ATOM 700 C C . CYS A 1 84 ? 26.506 18.902 -1.098 1.00 37.38 84 CYS A C 1
ATOM 702 O O . CYS A 1 84 ? 27.327 19.810 -1.228 1.00 37.38 84 CYS A O 1
ATOM 704 N N . ASP A 1 85 ? 26.741 17.652 -1.503 1.00 41.22 85 ASP A N 1
ATOM 705 C CA . ASP A 1 85 ? 27.923 17.277 -2.285 1.00 41.22 85 ASP A CA 1
ATOM 706 C C . ASP A 1 85 ? 27.718 17.621 -3.768 1.00 41.22 85 ASP A C 1
ATOM 708 O O . ASP A 1 85 ? 26.707 17.276 -4.384 1.00 41.22 85 ASP A O 1
ATOM 712 N N . ALA A 1 86 ? 28.694 18.320 -4.349 1.00 47.19 86 ALA A N 1
ATOM 713 C CA . ALA A 1 86 ? 28.708 18.704 -5.755 1.00 47.19 86 ALA A CA 1
ATOM 714 C C . ALA A 1 86 ? 29.173 17.526 -6.631 1.00 47.19 86 ALA A C 1
ATOM 716 O O . ALA A 1 86 ? 30.355 17.181 -6.650 1.00 47.19 86 ALA A O 1
ATOM 717 N N . GLY A 1 87 ? 28.243 16.925 -7.378 1.00 59.88 87 GLY A N 1
ATOM 718 C CA . GLY A 1 87 ? 28.499 15.833 -8.320 1.00 59.88 87 GLY A CA 1
ATOM 719 C C . GLY A 1 87 ? 27.832 16.046 -9.683 1.00 59.88 87 GLY A C 1
ATOM 720 O O . GLY A 1 87 ? 26.992 16.927 -9.855 1.00 59.88 87 GLY A O 1
ATOM 721 N N . CYS A 1 88 ? 28.232 15.236 -10.668 1.00 47.34 88 CYS A N 1
ATOM 722 C CA . CYS A 1 88 ? 27.651 15.208 -12.014 1.00 47.34 88 CYS A CA 1
ATOM 723 C C . CYS A 1 88 ? 26.129 14.974 -11.953 1.00 47.34 88 CYS A C 1
ATOM 725 O O . CYS A 1 88 ? 25.682 14.024 -11.314 1.00 47.34 88 CYS A O 1
ATOM 727 N N . VAL A 1 89 ? 25.342 15.833 -12.611 1.00 60.75 89 VAL A N 1
ATOM 728 C CA . VAL A 1 89 ? 23.873 15.819 -12.533 1.00 60.75 89 VAL A CA 1
ATOM 729 C C . VAL A 1 89 ? 23.298 14.932 -13.638 1.00 60.75 89 VAL A C 1
ATOM 731 O O . VAL A 1 89 ? 23.362 15.279 -14.817 1.00 60.75 89 VAL A O 1
ATOM 734 N N . SER A 1 90 ? 22.712 13.793 -13.270 1.00 62.00 90 SER A N 1
ATOM 735 C CA . SER A 1 90 ? 21.888 12.983 -14.170 1.00 62.00 90 SER A CA 1
ATOM 736 C C . SER A 1 90 ? 20.488 13.592 -14.289 1.00 62.00 90 SER A C 1
ATOM 738 O O . SER A 1 90 ? 19.790 13.768 -13.293 1.00 62.00 90 SER A O 1
ATOM 740 N N . LEU A 1 91 ? 20.069 13.933 -15.514 1.00 69.88 91 LEU A N 1
ATOM 741 C CA . LEU A 1 91 ? 18.734 14.472 -15.778 1.00 69.88 91 LEU A CA 1
ATOM 742 C C . LEU A 1 91 ? 17.769 13.344 -16.150 1.00 69.88 91 LEU A C 1
ATOM 744 O O . LEU A 1 91 ? 17.753 12.858 -17.281 1.00 69.88 91 LEU A O 1
ATOM 748 N N . GLU A 1 92 ? 16.916 12.974 -15.208 1.00 82.38 92 GLU A N 1
ATOM 749 C CA . GLU A 1 92 ? 15.835 12.019 -15.426 1.00 82.38 92 GLU A CA 1
ATOM 750 C C . GLU A 1 92 ? 14.520 12.761 -15.667 1.00 82.38 92 GLU A C 1
ATOM 752 O O . GLU A 1 92 ? 13.905 13.281 -14.738 1.00 82.38 92 GLU A O 1
ATOM 757 N N . TYR A 1 93 ? 14.071 12.825 -16.923 1.00 85.31 93 TYR A N 1
ATOM 758 C CA . TYR A 1 93 ? 12.934 13.670 -17.309 1.00 85.31 93 TYR A CA 1
ATOM 759 C C . TYR A 1 93 ? 11.646 13.431 -16.488 1.00 85.31 93 TYR A C 1
ATOM 761 O O . TYR A 1 93 ? 11.106 14.411 -15.971 1.00 85.31 93 TYR A O 1
ATOM 769 N N . PRO A 1 94 ? 11.161 12.184 -16.284 1.00 89.12 94 PRO A N 1
ATOM 770 C CA . PRO A 1 94 ? 9.954 11.956 -15.483 1.00 89.12 94 PRO A CA 1
ATOM 771 C C . PRO A 1 94 ? 10.117 12.399 -14.023 1.00 89.12 94 PRO A C 1
ATOM 773 O O . PRO A 1 94 ? 9.192 12.961 -13.442 1.00 89.12 94 PRO A O 1
ATOM 776 N N . CYS A 1 95 ? 11.308 12.183 -13.457 1.00 86.62 95 CYS A N 1
ATOM 777 C CA . CYS A 1 95 ? 11.657 12.567 -12.094 1.00 86.62 95 CYS A CA 1
ATOM 778 C C . CYS A 1 95 ? 11.614 14.089 -11.925 1.00 86.62 95 CYS A C 1
ATOM 780 O O . CYS A 1 95 ? 10.913 14.619 -11.067 1.00 86.62 95 CYS A O 1
ATOM 782 N N . VAL A 1 96 ? 12.312 14.803 -12.812 1.00 85.88 96 VAL A N 1
ATOM 783 C CA . VAL A 1 96 ? 12.417 16.267 -12.793 1.00 85.88 96 VAL A CA 1
ATOM 784 C C . VAL A 1 96 ? 11.055 16.919 -13.012 1.00 85.88 96 VAL A C 1
ATOM 786 O O . VAL A 1 96 ? 10.716 17.867 -12.309 1.00 85.88 96 VAL A O 1
ATOM 789 N N . MET A 1 97 ? 10.251 16.393 -13.938 1.00 89.50 97 MET A N 1
ATOM 790 C CA . MET A 1 97 ? 8.900 16.892 -14.200 1.00 89.50 97 MET A CA 1
ATOM 791 C C . MET A 1 97 ? 8.004 16.779 -12.958 1.00 89.50 97 MET A C 1
ATOM 793 O O . MET A 1 97 ? 7.326 17.741 -12.601 1.00 89.50 97 MET A O 1
ATOM 797 N N . LEU A 1 98 ? 8.012 15.626 -12.279 1.00 90.31 98 LEU A N 1
ATOM 798 C CA . LEU A 1 98 ? 7.230 15.431 -11.057 1.00 90.31 98 LEU A CA 1
ATOM 799 C C . LEU A 1 98 ? 7.753 16.293 -9.905 1.00 90.31 98 LEU A C 1
ATOM 801 O O . LEU A 1 98 ? 6.956 16.880 -9.179 1.00 90.31 98 LEU A O 1
ATOM 805 N N . ASN A 1 99 ? 9.072 16.427 -9.768 1.00 89.81 99 ASN A N 1
ATOM 806 C CA . ASN A 1 99 ? 9.689 17.271 -8.745 1.00 89.81 99 ASN A CA 1
ATOM 807 C C . ASN A 1 99 ? 9.346 18.752 -8.937 1.00 89.81 99 ASN A C 1
ATOM 809 O O . ASN A 1 99 ? 9.029 19.428 -7.961 1.00 89.81 99 ASN A O 1
ATOM 813 N N . ALA A 1 100 ? 9.321 19.240 -10.179 1.00 88.44 100 ALA A N 1
ATOM 814 C CA . ALA A 1 100 ? 8.870 20.594 -10.487 1.00 88.44 100 ALA A CA 1
ATOM 815 C C . ALA A 1 100 ? 7.395 20.800 -10.101 1.00 88.44 100 ALA A C 1
ATOM 817 O O . ALA A 1 100 ? 7.069 21.762 -9.409 1.00 88.44 100 ALA A O 1
ATOM 818 N N . ALA A 1 101 ? 6.515 19.858 -10.461 1.00 92.38 101 ALA A N 1
ATOM 819 C CA . ALA A 1 101 ? 5.099 19.921 -10.098 1.00 92.38 101 ALA A CA 1
ATOM 820 C C . ALA A 1 101 ? 4.873 19.846 -8.577 1.00 92.38 101 ALA A C 1
ATOM 822 O O . ALA A 1 101 ? 3.971 20.500 -8.050 1.00 92.38 101 ALA A O 1
ATOM 823 N N . VAL A 1 102 ? 5.681 19.067 -7.850 1.00 92.50 102 VAL A N 1
ATOM 824 C CA . VAL A 1 102 ? 5.613 18.998 -6.385 1.00 92.50 102 VAL A CA 1
ATOM 825 C C . VAL A 1 102 ? 6.025 20.318 -5.756 1.00 92.50 102 VAL A C 1
ATOM 827 O O . VAL A 1 102 ? 5.328 20.805 -4.869 1.00 92.50 102 VAL A O 1
ATOM 830 N N . GLN A 1 103 ? 7.114 20.917 -6.229 1.00 90.50 103 GLN A N 1
ATOM 831 C CA . GLN A 1 103 ? 7.545 22.222 -5.740 1.00 90.50 103 GLN A CA 1
ATOM 832 C C . GLN A 1 103 ? 6.494 23.301 -6.018 1.00 90.50 103 GLN A C 1
ATOM 834 O O . GLN A 1 103 ? 6.232 24.125 -5.149 1.00 90.50 103 GLN A O 1
ATOM 839 N N . GLU A 1 104 ? 5.832 23.283 -7.170 1.00 92.94 104 GLU A N 1
ATOM 840 C CA . GLU A 1 104 ? 4.785 24.264 -7.469 1.00 92.94 104 GLU A CA 1
ATOM 841 C C . GLU A 1 104 ? 3.559 24.121 -6.549 1.00 92.94 104 GLU A C 1
ATOM 843 O O . GLU A 1 104 ? 3.043 25.116 -6.048 1.00 92.94 104 GLU A O 1
ATOM 848 N N . ASN A 1 105 ? 3.112 22.889 -6.283 1.00 93.31 105 ASN A N 1
ATOM 849 C CA . ASN A 1 105 ? 1.841 22.645 -5.588 1.00 93.31 105 ASN A CA 1
ATOM 850 C C . ASN A 1 105 ? 1.964 22.446 -4.069 1.00 93.31 105 ASN A C 1
ATOM 852 O O . ASN A 1 105 ? 0.986 22.639 -3.346 1.00 93.31 105 ASN A O 1
ATOM 856 N N . PHE A 1 106 ? 3.129 22.024 -3.573 1.00 93.25 106 PHE A N 1
ATOM 857 C CA . PHE A 1 106 ? 3.308 21.580 -2.184 1.00 93.25 106 PHE A CA 1
ATOM 858 C C . PHE A 1 106 ? 4.447 22.296 -1.444 1.00 93.25 106 PHE A C 1
ATOM 860 O O . PHE A 1 106 ? 4.796 21.889 -0.333 1.00 93.25 106 PHE A O 1
ATOM 867 N N . THR A 1 107 ? 5.007 23.376 -2.003 1.00 92.31 107 THR A N 1
ATOM 868 C CA . THR A 1 107 ? 5.984 24.196 -1.273 1.00 92.31 107 THR A CA 1
ATOM 869 C C . THR A 1 107 ? 5.333 24.895 -0.088 1.00 92.31 107 THR A C 1
ATOM 871 O O . THR A 1 107 ? 4.326 25.595 -0.206 1.00 92.31 107 THR A O 1
ATOM 874 N N . ASN A 1 108 ? 5.952 24.754 1.083 1.00 92.69 108 ASN A N 1
ATOM 875 C CA . ASN A 1 108 ? 5.545 25.491 2.263 1.00 92.69 108 ASN A CA 1
ATOM 876 C C . ASN A 1 108 ? 6.204 26.876 2.269 1.00 92.69 108 ASN A C 1
ATOM 878 O O . ASN A 1 108 ? 7.366 27.021 2.644 1.00 92.69 108 ASN A O 1
ATOM 882 N N . HIS A 1 109 ? 5.441 27.907 1.908 1.00 91.75 109 HIS A N 1
ATOM 883 C CA . HIS A 1 109 ? 5.887 29.307 1.933 1.00 91.75 109 HIS A CA 1
ATOM 884 C C . HIS A 1 109 ? 5.895 29.945 3.337 1.00 91.75 109 HIS A C 1
ATOM 886 O O . HIS A 1 109 ? 6.293 31.099 3.490 1.00 91.75 109 HIS A O 1
ATOM 892 N N . GLN A 1 110 ? 5.431 29.224 4.363 1.00 89.00 110 GLN A N 1
ATOM 893 C CA . GLN A 1 110 ? 5.287 29.714 5.738 1.00 89.00 110 GLN A CA 1
ATOM 894 C C . GLN A 1 110 ? 6.335 29.136 6.702 1.00 89.00 110 GLN A C 1
ATOM 896 O O . GLN A 1 110 ? 6.186 29.263 7.918 1.00 89.00 110 GLN A O 1
ATOM 901 N N . TYR A 1 111 ? 7.383 28.485 6.191 1.00 87.81 111 TYR A N 1
ATOM 902 C CA . TYR A 1 111 ? 8.403 27.853 7.023 1.00 87.81 111 TYR A CA 1
ATOM 903 C C . TYR A 1 111 ? 9.213 28.910 7.786 1.00 87.81 111 TYR A C 1
ATOM 905 O O . TYR A 1 111 ? 9.720 29.846 7.175 1.00 87.81 111 TYR A O 1
ATOM 913 N N . GLN A 1 112 ? 9.333 28.783 9.110 1.00 85.62 112 GLN A N 1
ATOM 914 C CA . GLN A 1 112 ? 10.039 29.750 9.959 1.00 85.62 112 GLN A CA 1
ATOM 915 C C . GLN A 1 112 ? 11.288 29.136 10.584 1.00 85.62 112 GLN A C 1
ATOM 917 O O . GLN A 1 112 ? 11.248 28.029 11.121 1.00 85.62 112 GLN A O 1
ATOM 922 N N . GLU A 1 113 ? 12.379 29.893 10.558 1.00 83.81 113 GLU A N 1
ATOM 923 C CA . GLU A 1 113 ? 13.655 29.531 11.166 1.00 83.81 113 GLU A CA 1
ATOM 924 C C . GLU A 1 113 ? 14.098 30.611 12.156 1.00 83.81 113 GLU A C 1
ATOM 926 O O . GLU A 1 113 ? 13.878 31.806 11.937 1.00 83.81 113 GLU A O 1
ATOM 931 N N . VAL A 1 114 ? 14.709 30.188 13.265 1.00 83.81 114 VAL A N 1
ATOM 932 C CA . VAL A 1 114 ? 15.242 31.106 14.275 1.00 83.81 114 VAL A CA 1
ATOM 933 C C . VAL A 1 114 ? 16.636 31.556 13.859 1.00 83.81 114 VAL A C 1
ATOM 9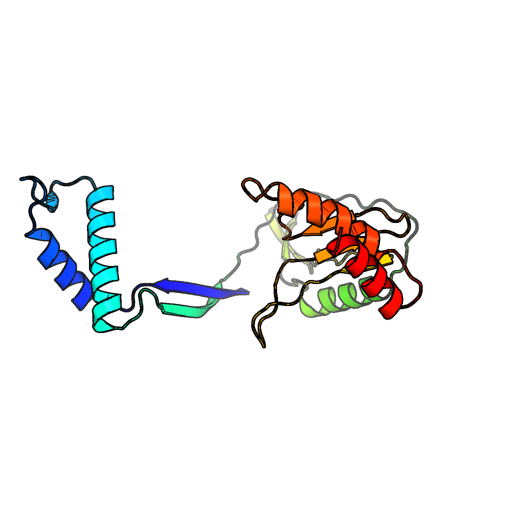35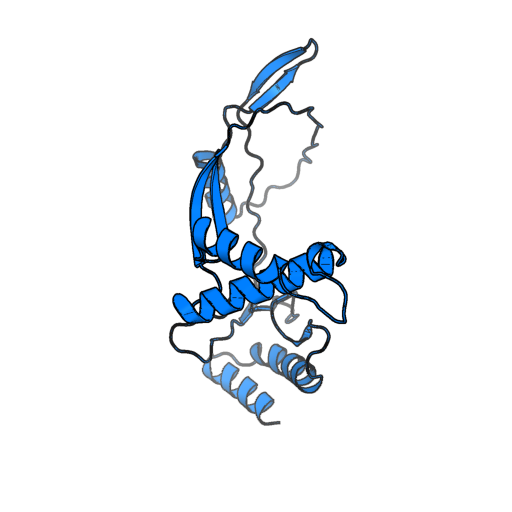 O O . VAL A 1 114 ? 17.588 30.781 13.890 1.00 83.81 114 VAL A O 1
ATOM 938 N N . THR A 1 115 ? 16.776 32.831 13.524 1.00 80.81 115 THR A N 1
ATOM 939 C CA . THR A 1 115 ? 18.079 33.464 13.321 1.00 80.81 115 THR A CA 1
ATOM 940 C C . THR A 1 115 ? 18.742 33.752 14.672 1.00 80.81 115 THR A C 1
ATOM 942 O O . THR A 1 115 ? 18.062 33.976 15.682 1.00 80.81 115 THR A O 1
ATOM 945 N N . ALA A 1 116 ? 20.081 33.788 14.698 1.00 77.31 116 ALA A N 1
ATOM 946 C CA . ALA A 1 116 ? 20.867 34.202 15.860 1.00 77.31 116 ALA A CA 1
ATOM 947 C C . ALA A 1 116 ? 20.308 35.514 16.452 1.00 77.31 116 ALA A C 1
ATOM 949 O O . ALA A 1 116 ? 20.335 36.561 15.806 1.00 77.31 116 ALA A O 1
ATOM 950 N N . GLY A 1 117 ? 19.744 35.434 17.663 1.00 72.94 117 GLY A N 1
ATOM 951 C CA . GLY A 1 117 ? 19.046 36.548 18.318 1.00 72.94 117 GLY A CA 1
ATOM 952 C C . GLY A 1 117 ? 17.524 36.405 18.474 1.00 72.94 117 GLY A C 1
ATOM 953 O O . GLY A 1 117 ? 16.860 37.423 18.644 1.00 72.94 117 GLY A O 1
ATOM 954 N N . GLN A 1 118 ? 16.964 35.184 18.427 1.00 73.62 118 GLN A N 1
ATOM 955 C CA . GLN A 1 118 ? 15.530 34.896 18.669 1.00 73.62 118 GLN A CA 1
ATOM 956 C C . GLN A 1 118 ? 14.559 35.590 17.696 1.00 73.62 118 GLN A C 1
ATOM 958 O O . GLN A 1 118 ? 13.378 35.768 17.994 1.00 73.62 118 GLN A O 1
ATOM 963 N N . LYS A 1 119 ? 15.042 35.980 16.516 1.00 81.94 119 LYS A N 1
ATOM 964 C CA . LYS A 1 119 ? 14.202 36.517 15.444 1.00 81.94 119 LYS A CA 1
ATOM 965 C C . LYS A 1 119 ? 13.772 35.378 14.527 1.00 81.94 119 LYS A C 1
ATOM 967 O O . LYS A 1 119 ? 14.592 34.530 14.190 1.00 81.94 119 LYS A O 1
ATOM 972 N N . TYR A 1 120 ? 12.503 35.371 14.130 1.00 83.12 120 TYR A N 1
ATOM 973 C CA . TYR A 1 120 ? 11.970 34.404 13.173 1.00 83.12 120 TYR A CA 1
ATOM 974 C C . TYR A 1 120 ? 12.056 34.973 11.761 1.00 83.12 120 TYR A C 1
ATOM 976 O O . TYR A 1 120 ? 11.556 36.071 11.504 1.00 83.12 120 TYR A O 1
ATOM 984 N N . GLN A 1 121 ? 12.668 34.222 10.852 1.00 85.94 121 GLN A N 1
ATOM 985 C CA . GLN A 1 121 ? 12.675 34.525 9.428 1.00 85.94 121 GLN A CA 1
ATOM 986 C C . GLN A 1 121 ? 11.833 33.488 8.686 1.00 85.94 121 GLN A C 1
ATOM 988 O O . GLN A 1 121 ? 12.003 32.287 8.887 1.00 85.94 121 GLN A O 1
ATOM 993 N N . MET A 1 122 ? 10.919 33.958 7.835 1.00 87.12 122 MET A N 1
ATOM 994 C CA . MET A 1 122 ? 10.136 33.091 6.954 1.00 87.12 122 MET A CA 1
ATOM 995 C C . MET A 1 122 ? 10.928 32.761 5.688 1.00 87.12 122 MET A C 1
ATOM 997 O O . MET A 1 122 ? 11.552 33.645 5.096 1.00 87.12 122 MET A O 1
ATOM 1001 N N . ARG A 1 123 ? 10.863 31.506 5.248 1.00 88.81 123 ARG A N 1
ATOM 1002 C CA . ARG A 1 123 ? 11.408 31.023 3.978 1.00 88.81 123 ARG A CA 1
ATOM 1003 C C . ARG A 1 123 ? 10.436 30.052 3.309 1.00 88.81 123 ARG A C 1
ATOM 1005 O O . ARG A 1 123 ? 9.578 29.464 3.963 1.00 88.81 123 ARG A O 1
ATOM 1012 N N . SER A 1 124 ? 10.575 29.902 1.995 1.00 88.81 124 SER A N 1
ATOM 1013 C CA . SER A 1 124 ? 9.863 28.865 1.244 1.00 88.81 124 SER A CA 1
ATOM 1014 C C . SER A 1 124 ? 10.689 27.585 1.250 1.00 88.81 124 SER A C 1
ATOM 1016 O O . SER A 1 124 ? 11.853 27.622 0.864 1.00 88.81 124 SER A O 1
ATOM 1018 N N . GLU A 1 125 ? 10.099 26.479 1.694 1.00 88.62 125 GLU A N 1
ATOM 1019 C CA . GLU A 1 125 ? 10.779 25.190 1.841 1.00 88.62 125 GLU A CA 1
ATOM 1020 C C . GLU A 1 125 ? 9.968 24.067 1.180 1.00 88.62 125 GLU A C 1
ATOM 1022 O O . GLU A 1 125 ? 8.763 23.937 1.420 1.00 88.62 125 GLU A O 1
ATOM 1027 N N . CYS A 1 126 ? 10.639 23.225 0.389 1.00 88.62 126 CYS A N 1
ATOM 1028 C CA . CYS A 1 126 ? 10.091 21.975 -0.135 1.00 88.62 126 CYS A CA 1
ATOM 1029 C C . CYS A 1 126 ? 11.205 20.932 -0.269 1.00 88.62 126 CYS A C 1
ATOM 1031 O O . CYS A 1 126 ? 12.011 20.990 -1.193 1.00 88.62 126 CYS A O 1
ATOM 1033 N N . SER A 1 127 ? 11.230 19.967 0.648 1.00 88.38 127 SER A N 1
ATOM 1034 C CA . SER A 1 127 ? 12.206 18.869 0.668 1.00 88.38 127 SER A CA 1
ATOM 1035 C C . SER A 1 127 ? 11.644 17.547 0.127 1.00 88.38 127 SER A C 1
ATOM 1037 O O . SER A 1 127 ? 12.225 16.485 0.342 1.00 88.38 127 SER A O 1
ATOM 1039 N N . ILE A 1 128 ? 10.497 17.598 -0.557 1.00 89.75 128 ILE A N 1
ATOM 1040 C CA . ILE A 1 128 ? 9.846 16.430 -1.154 1.00 89.75 128 ILE A CA 1
ATOM 1041 C C . ILE A 1 128 ? 10.393 16.240 -2.567 1.00 89.75 128 ILE A C 1
ATOM 1043 O O . ILE A 1 128 ? 10.194 17.095 -3.430 1.00 89.75 128 ILE A O 1
ATOM 1047 N N . PHE A 1 129 ? 11.036 15.099 -2.796 1.00 87.69 129 PHE A N 1
ATOM 1048 C CA . PHE A 1 129 ? 11.570 14.710 -4.094 1.00 87.69 129 PHE A CA 1
ATOM 1049 C C . PHE A 1 129 ? 11.174 13.269 -4.406 1.00 87.69 129 PHE A C 1
ATOM 1051 O O . PHE A 1 129 ? 11.245 12.387 -3.551 1.00 87.69 129 PHE A O 1
ATOM 1058 N N . PHE A 1 130 ? 10.752 13.044 -5.640 1.00 88.56 130 PHE A N 1
ATOM 1059 C CA . PHE A 1 130 ? 10.723 11.738 -6.262 1.00 88.56 130 PHE A CA 1
ATOM 1060 C C . PHE A 1 130 ? 12.138 11.324 -6.652 1.00 88.56 130 PHE A C 1
ATOM 1062 O O . PHE A 1 130 ? 12.966 12.154 -7.030 1.00 88.56 130 PHE A O 1
ATOM 1069 N N . GLU A 1 131 ? 12.362 10.021 -6.593 1.00 86.69 131 GLU A N 1
ATOM 1070 C CA . GLU A 1 131 ? 13.507 9.321 -7.156 1.00 86.69 131 GLU A CA 1
ATOM 1071 C C . GLU A 1 131 ? 12.974 8.270 -8.136 1.00 86.69 131 GLU A C 1
ATOM 1073 O O . GLU A 1 131 ? 11.883 7.723 -7.930 1.00 86.69 131 GLU A O 1
ATOM 1078 N N . LEU A 1 132 ? 13.700 8.008 -9.223 1.00 85.69 132 LEU A N 1
ATOM 1079 C CA . LEU A 1 132 ? 13.389 6.871 -10.081 1.00 85.69 132 LEU A CA 1
ATOM 1080 C C . LEU A 1 132 ? 14.182 5.659 -9.622 1.00 85.69 132 LEU A C 1
ATOM 1082 O O . LEU A 1 132 ? 15.392 5.714 -9.428 1.00 85.69 132 LEU A O 1
ATOM 1086 N N . ASP A 1 133 ? 13.474 4.545 -9.519 1.00 87.12 133 ASP A N 1
ATOM 1087 C CA . ASP A 1 133 ? 14.062 3.236 -9.312 1.00 87.12 133 ASP A CA 1
ATOM 1088 C C . ASP A 1 133 ? 13.782 2.382 -10.554 1.00 87.12 133 ASP A C 1
ATOM 1090 O O . ASP A 1 133 ? 12.631 2.068 -10.873 1.00 87.12 133 ASP A O 1
ATOM 1094 N N . GLY A 1 134 ? 14.830 2.092 -11.324 1.00 83.12 134 GLY A N 1
ATOM 1095 C CA . GLY A 1 134 ? 14.743 1.409 -12.613 1.00 83.12 134 GLY A CA 1
ATOM 1096 C C . GLY A 1 134 ? 15.814 1.878 -13.606 1.00 83.12 134 GLY A C 1
ATOM 1097 O O . GLY A 1 134 ? 16.680 2.675 -13.254 1.00 83.12 134 GLY A O 1
ATOM 1098 N N . PRO A 1 135 ? 15.790 1.401 -14.864 1.00 90.81 135 PRO A N 1
ATOM 1099 C CA . PRO A 1 135 ? 14.743 0.597 -15.494 1.00 90.81 135 PRO A CA 1
ATOM 1100 C C . PRO A 1 135 ? 14.723 -0.869 -15.033 1.00 90.81 135 PRO A C 1
ATOM 1102 O O . PRO A 1 135 ? 15.746 -1.451 -14.669 1.00 90.81 135 PRO A O 1
ATOM 1105 N N . TYR A 1 136 ? 13.548 -1.492 -15.123 1.00 94.12 136 TYR A N 1
ATOM 1106 C CA . TYR A 1 136 ? 13.337 -2.908 -14.819 1.00 94.12 136 TYR A CA 1
ATOM 1107 C C . TYR A 1 136 ? 13.053 -3.720 -16.081 1.00 94.12 136 TYR A C 1
ATOM 1109 O O . TYR A 1 136 ? 12.502 -3.206 -17.053 1.00 94.12 136 TYR A O 1
ATOM 1117 N N . LYS A 1 137 ? 13.418 -5.007 -16.063 1.00 93.44 137 LYS A N 1
ATOM 1118 C CA . LYS A 1 137 ? 13.231 -5.907 -17.208 1.00 93.44 137 LYS A CA 1
ATOM 1119 C C . LYS A 1 137 ? 11.800 -6.431 -17.296 1.00 93.44 137 LYS A C 1
ATOM 1121 O O . LYS A 1 137 ? 11.243 -6.519 -18.383 1.00 93.44 137 LYS A O 1
ATOM 1126 N N . CYS A 1 138 ? 11.234 -6.841 -16.165 1.00 93.19 138 CYS A N 1
ATOM 1127 C CA . CYS A 1 138 ? 9.921 -7.475 -16.107 1.00 93.19 138 CYS A CA 1
ATOM 1128 C C . CYS A 1 138 ? 9.252 -7.182 -14.764 1.00 93.19 138 CYS A C 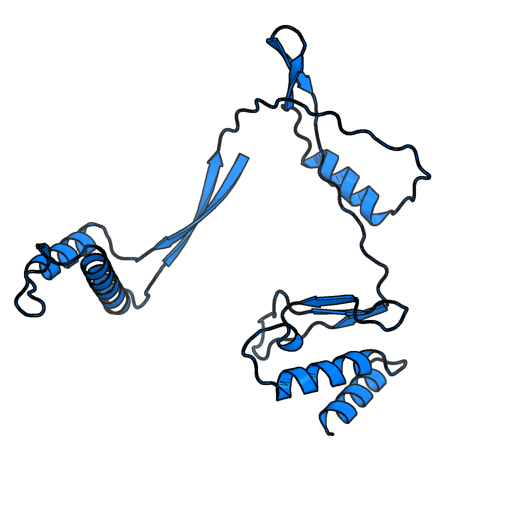1
ATOM 1130 O O . CYS A 1 138 ? 9.920 -7.150 -13.727 1.00 93.19 138 CYS A O 1
ATOM 1132 N N . MET A 1 139 ? 7.933 -7.010 -14.792 1.00 95.31 139 MET A N 1
ATOM 1133 C CA . MET A 1 139 ? 7.084 -6.913 -13.614 1.00 95.31 139 MET A CA 1
ATOM 1134 C C . MET A 1 139 ? 5.888 -7.848 -13.781 1.00 95.31 139 MET A C 1
ATOM 1136 O O . MET A 1 139 ? 5.207 -7.816 -14.803 1.00 95.31 139 MET A O 1
ATOM 1140 N N . VAL A 1 140 ? 5.617 -8.657 -12.761 1.00 94.06 140 VAL A N 1
ATOM 1141 C CA . VAL A 1 140 ? 4.500 -9.605 -12.734 1.00 94.06 140 VAL A CA 1
ATOM 1142 C C . VAL A 1 140 ? 3.504 -9.163 -11.671 1.00 94.06 140 VAL A C 1
ATOM 1144 O O . VAL A 1 140 ? 3.863 -9.003 -10.500 1.00 94.06 140 VAL A O 1
ATOM 1147 N N . VAL A 1 141 ? 2.244 -8.986 -12.074 1.00 94.06 141 VAL A N 1
ATOM 1148 C CA . VAL A 1 141 ? 1.136 -8.580 -11.199 1.00 94.06 141 VAL A CA 1
ATOM 1149 C C . VAL A 1 141 ? 0.023 -9.629 -11.289 1.00 94.06 141 VAL A C 1
ATOM 1151 O O . VAL A 1 141 ? -0.473 -9.885 -12.385 1.00 94.06 141 VAL A O 1
ATOM 1154 N N . PRO A 1 142 ? -0.378 -10.261 -10.171 1.00 93.12 142 PRO A N 1
ATOM 1155 C CA . PRO A 1 142 ? -1.431 -11.266 -10.179 1.00 93.12 142 PRO A CA 1
ATOM 1156 C C . PRO A 1 142 ? -2.824 -10.623 -10.232 1.00 93.12 142 PRO A C 1
ATOM 1158 O O . PRO A 1 142 ? -3.076 -9.591 -9.606 1.00 93.12 142 PRO A O 1
ATOM 1161 N N . ALA A 1 143 ? -3.751 -11.285 -10.922 1.00 92.19 143 ALA A N 1
ATOM 1162 C CA . ALA A 1 143 ? -5.167 -10.928 -10.931 1.00 92.19 143 ALA A CA 1
ATOM 1163 C C . ALA A 1 143 ? -5.921 -11.567 -9.750 1.00 92.19 143 ALA A C 1
ATOM 1165 O O . ALA A 1 143 ? -5.483 -12.573 -9.187 1.00 92.19 143 ALA A O 1
ATOM 1166 N N . SER A 1 144 ? -7.055 -10.978 -9.356 1.00 92.62 144 SER A N 1
ATOM 1167 C CA . SER A 1 144 ? -7.961 -11.607 -8.386 1.00 92.62 144 SER A CA 1
ATOM 1168 C C . SER A 1 144 ? -8.788 -12.709 -9.043 1.00 92.62 144 SER A C 1
ATOM 1170 O O . SER A 1 144 ? -9.018 -12.688 -10.248 1.00 92.62 144 SER A O 1
ATOM 1172 N N . THR A 1 145 ? -9.265 -13.649 -8.230 1.00 91.38 145 THR A N 1
ATOM 1173 C CA . THR A 1 145 ? -10.251 -14.659 -8.630 1.00 91.38 145 THR A CA 1
ATOM 1174 C C . THR A 1 145 ? -11.667 -14.091 -8.729 1.00 91.38 145 THR A C 1
ATOM 1176 O O . THR A 1 145 ? -12.512 -14.680 -9.391 1.00 91.38 145 THR A O 1
ATOM 1179 N N . GLU A 1 146 ? -11.946 -12.977 -8.043 1.00 91.69 146 GLU A N 1
ATOM 1180 C CA . GLU A 1 146 ? -13.245 -12.299 -8.066 1.00 91.69 146 GLU A CA 1
ATOM 1181 C C . GLU A 1 146 ? -13.262 -11.228 -9.164 1.00 91.69 146 GLU A C 1
ATOM 1183 O O . GLU A 1 146 ? -12.349 -10.401 -9.255 1.00 91.69 146 GLU A O 1
ATOM 1188 N N . GLU A 1 147 ? -14.320 -11.214 -9.975 1.00 89.75 147 GLU A N 1
ATOM 1189 C CA . GLU A 1 147 ? -14.509 -10.199 -11.010 1.00 89.75 147 GLU A CA 1
ATOM 1190 C C . GLU A 1 147 ? -14.589 -8.793 -10.394 1.00 89.75 147 GLU A C 1
ATOM 1192 O O . GLU A 1 147 ? -15.218 -8.572 -9.359 1.00 89.75 147 GLU A O 1
ATOM 1197 N N . GLY A 1 148 ? -13.903 -7.828 -11.012 1.00 87.38 148 GLY A N 1
ATOM 1198 C CA . GLY A 1 148 ? -13.879 -6.436 -10.553 1.00 87.38 148 GLY A CA 1
ATOM 1199 C C . GLY A 1 148 ? -13.025 -6.174 -9.306 1.00 87.38 148 GLY A C 1
ATOM 1200 O O . GLY A 1 148 ? -12.905 -5.023 -8.880 1.00 87.38 148 GLY A O 1
ATOM 1201 N N . LYS A 1 149 ? -12.384 -7.195 -8.725 1.00 89.62 149 LYS A N 1
ATOM 1202 C CA . LYS A 1 149 ? -11.495 -7.035 -7.569 1.00 89.62 149 LYS A CA 1
ATOM 1203 C C . LYS A 1 149 ? -10.036 -7.026 -8.003 1.00 89.62 149 LYS A C 1
ATOM 1205 O O . LYS A 1 149 ? -9.563 -7.905 -8.712 1.00 89.62 149 LYS A O 1
ATOM 1210 N N . LEU A 1 150 ? -9.284 -6.039 -7.527 1.00 87.75 150 LEU A N 1
ATOM 1211 C CA . LEU A 1 150 ? -7.844 -5.943 -7.767 1.00 87.75 150 LEU A CA 1
ATOM 1212 C C . LEU A 1 150 ? -7.066 -6.373 -6.523 1.00 87.75 150 LEU A C 1
ATOM 1214 O O . LEU A 1 150 ? -7.359 -5.939 -5.403 1.00 87.75 150 LEU A O 1
ATOM 1218 N N . LEU A 1 151 ? -6.036 -7.198 -6.716 1.00 88.69 151 LEU A N 1
ATOM 1219 C CA . LEU A 1 151 ? -5.118 -7.580 -5.647 1.00 88.69 151 LEU A CA 1
ATOM 1220 C C . LEU A 1 151 ? -4.087 -6.471 -5.428 1.00 88.69 151 LEU A C 1
ATOM 1222 O O . LEU A 1 151 ? -3.129 -6.315 -6.179 1.00 88.69 151 LEU A O 1
ATOM 1226 N N . LYS A 1 152 ? -4.270 -5.693 -4.361 1.00 90.00 152 LYS A N 1
ATOM 1227 C CA . LYS A 1 152 ? -3.306 -4.657 -3.976 1.00 90.00 152 LYS A CA 1
ATOM 1228 C C . LYS A 1 152 ? -2.060 -5.279 -3.337 1.00 90.00 152 LYS A C 1
ATOM 1230 O O . LYS A 1 152 ? -2.140 -6.294 -2.646 1.00 90.00 152 LYS A O 1
ATOM 1235 N N . LYS A 1 153 ? -0.919 -4.598 -3.493 1.00 91.19 153 LYS A N 1
ATOM 1236 C CA . LYS A 1 153 ? 0.361 -4.910 -2.823 1.00 91.19 153 LYS A CA 1
ATOM 1237 C C . LYS A 1 153 ? 0.946 -6.294 -3.153 1.00 91.19 153 LYS A C 1
ATOM 1239 O O . LYS A 1 153 ? 1.671 -6.846 -2.328 1.00 91.19 153 LYS A O 1
ATOM 1244 N N . ARG A 1 154 ? 0.640 -6.854 -4.327 1.00 94.00 154 ARG A N 1
ATOM 1245 C CA . ARG A 1 154 ? 1.223 -8.112 -4.813 1.00 94.00 154 ARG A CA 1
ATOM 1246 C C . ARG A 1 154 ? 1.905 -7.875 -6.154 1.00 94.00 154 ARG A C 1
ATOM 1248 O O . ARG A 1 154 ? 1.222 -7.557 -7.117 1.00 94.00 154 ARG A O 1
ATOM 1255 N N . TYR A 1 155 ? 3.229 -7.979 -6.192 1.00 94.62 155 TYR A N 1
ATOM 1256 C CA . TYR A 1 155 ? 4.010 -7.850 -7.423 1.00 94.62 155 TYR A CA 1
ATOM 1257 C C . TYR A 1 155 ? 5.421 -8.425 -7.259 1.00 94.62 155 TYR A C 1
ATOM 1259 O O . TYR A 1 155 ? 5.945 -8.519 -6.143 1.00 94.62 155 TYR A O 1
ATOM 1267 N N . ALA A 1 156 ? 6.002 -8.840 -8.379 1.00 94.81 156 ALA A N 1
ATOM 1268 C CA . ALA A 1 156 ? 7.373 -9.323 -8.490 1.00 94.81 156 ALA A CA 1
ATOM 1269 C C . ALA A 1 156 ? 8.084 -8.542 -9.600 1.00 94.81 156 ALA A C 1
ATOM 1271 O O . ALA A 1 156 ? 7.503 -8.353 -10.667 1.00 94.81 156 ALA A O 1
ATOM 1272 N N . VAL A 1 157 ? 9.308 -8.080 -9.352 1.00 95.25 157 VAL A N 1
ATOM 1273 C CA . VAL A 1 157 ? 10.082 -7.245 -10.281 1.00 95.25 157 VAL A CA 1
ATOM 1274 C C . VAL A 1 157 ? 11.465 -7.845 -10.496 1.00 95.25 157 VAL A C 1
ATOM 1276 O O . VAL A 1 157 ? 12.164 -8.191 -9.538 1.00 95.25 157 VAL A O 1
ATOM 1279 N N . PHE A 1 158 ? 11.874 -7.922 -11.760 1.00 94.88 158 PHE A N 1
ATOM 1280 C CA . PHE A 1 158 ? 13.166 -8.448 -12.182 1.00 94.88 158 PHE A CA 1
ATOM 1281 C C . PHE A 1 158 ? 14.041 -7.366 -12.804 1.00 94.88 158 PHE A C 1
ATOM 1283 O O . PHE A 1 158 ? 13.581 -6.541 -13.601 1.00 94.88 158 PHE A O 1
ATOM 1290 N N . ASN A 1 159 ? 15.332 -7.412 -12.488 1.00 94.69 159 ASN A N 1
ATOM 1291 C CA . ASN A 1 159 ? 16.333 -6.590 -13.155 1.00 94.69 159 ASN A CA 1
ATOM 1292 C C . ASN A 1 159 ? 16.780 -7.194 -14.501 1.00 94.69 159 ASN A C 1
ATOM 1294 O O . ASN A 1 159 ? 16.446 -8.326 -14.859 1.00 94.69 159 ASN A O 1
ATOM 1298 N N . PHE A 1 160 ? 17.591 -6.439 -15.242 1.00 93.19 160 PHE A N 1
ATOM 1299 C CA . PHE A 1 160 ? 18.188 -6.898 -16.501 1.00 93.19 160 PHE A CA 1
ATOM 1300 C C . PHE A 1 160 ? 19.188 -8.050 -16.333 1.00 93.19 160 PHE A C 1
ATOM 1302 O O . PHE A 1 160 ? 19.427 -8.787 -17.285 1.00 93.19 160 PHE A O 1
ATOM 1309 N N . SER A 1 161 ? 19.711 -8.267 -15.123 1.00 91.88 161 SER A N 1
ATOM 1310 C CA . SER A 1 161 ? 20.531 -9.434 -14.772 1.00 91.88 161 SER A CA 1
ATOM 1311 C C . SER A 1 161 ? 19.708 -10.705 -14.504 1.00 91.88 161 SER A C 1
ATOM 1313 O O . SER A 1 161 ? 20.260 -11.673 -13.988 1.00 91.88 161 SER A O 1
ATOM 1315 N N . ASN A 1 162 ? 18.402 -10.716 -14.814 1.00 90.44 162 ASN A N 1
ATOM 1316 C CA . ASN A 1 162 ? 17.464 -11.821 -14.557 1.00 90.44 162 ASN A CA 1
ATOM 1317 C C . ASN A 1 162 ? 17.291 -12.186 -13.073 1.00 90.44 162 ASN A C 1
ATOM 1319 O O . ASN A 1 162 ? 16.814 -13.269 -12.740 1.00 90.44 162 ASN A O 1
ATOM 1323 N N . LYS A 1 163 ? 17.664 -11.288 -12.163 1.00 90.62 163 LYS A N 1
ATOM 1324 C CA . LYS A 1 163 ? 17.515 -11.472 -10.723 1.00 90.62 163 LYS A CA 1
ATOM 1325 C C . LYS A 1 163 ? 16.233 -10.800 -10.245 1.00 90.62 163 LYS A C 1
ATOM 1327 O O . LYS A 1 163 ? 15.906 -9.687 -10.655 1.00 90.62 163 LYS A O 1
ATOM 1332 N N . LEU A 1 164 ? 15.539 -11.474 -9.333 1.00 92.00 164 LEU A N 1
ATOM 1333 C CA . LEU A 1 164 ? 14.404 -10.918 -8.605 1.00 92.00 164 LEU A CA 1
ATOM 1334 C C . LEU A 1 164 ? 14.902 -9.814 -7.655 1.00 92.00 164 LEU A C 1
ATOM 1336 O O . LEU A 1 164 ? 15.622 -10.103 -6.695 1.00 92.00 164 LEU A O 1
ATOM 1340 N N . THR A 1 165 ? 14.547 -8.562 -7.941 1.00 91.00 165 THR A N 1
ATOM 1341 C CA . THR A 1 165 ? 14.947 -7.389 -7.144 1.00 91.00 165 THR A CA 1
ATOM 1342 C C . THR A 1 165 ? 13.923 -7.100 -6.061 1.00 91.00 165 THR A C 1
ATOM 1344 O O . THR A 1 165 ? 14.277 -6.902 -4.899 1.00 91.00 165 THR A O 1
ATOM 1347 N N . GLU A 1 166 ? 12.641 -7.137 -6.421 1.00 91.50 166 GLU A N 1
ATOM 1348 C CA . GLU A 1 166 ? 11.562 -6.823 -5.498 1.00 91.50 166 GLU A CA 1
ATOM 1349 C C . GLU A 1 166 ? 10.460 -7.876 -5.555 1.00 91.50 166 GLU A C 1
ATOM 1351 O O . GLU A 1 166 ? 10.026 -8.310 -6.620 1.00 91.50 166 GLU A O 1
ATOM 1356 N N . LEU A 1 167 ? 10.001 -8.292 -4.375 1.00 93.19 167 LEU A N 1
ATOM 1357 C CA . LEU A 1 167 ? 8.885 -9.211 -4.211 1.00 93.19 167 LEU A CA 1
ATOM 1358 C C . LEU A 1 167 ? 8.021 -8.734 -3.051 1.00 93.19 167 LEU A C 1
ATOM 1360 O O . LEU A 1 167 ? 8.471 -8.693 -1.897 1.00 93.19 167 LEU A O 1
ATOM 1364 N N . LYS A 1 168 ? 6.770 -8.387 -3.347 1.00 92.62 168 LYS A N 1
ATOM 1365 C CA . LYS A 1 168 ? 5.806 -7.911 -2.354 1.00 92.62 168 LYS A CA 1
ATOM 1366 C C . LYS A 1 168 ? 4.549 -8.753 -2.366 1.00 92.62 168 LYS A C 1
ATOM 1368 O O . LYS A 1 168 ? 4.054 -9.157 -3.411 1.00 92.62 168 LYS A O 1
ATOM 1373 N N . GLY A 1 169 ? 4.026 -8.997 -1.169 1.00 89.19 169 GLY A N 1
ATOM 1374 C CA . GLY A 1 169 ? 2.703 -9.576 -0.960 1.00 89.19 169 GLY A CA 1
ATOM 1375 C C . GLY A 1 169 ? 2.577 -11.085 -1.152 1.00 89.19 169 GLY A C 1
ATOM 1376 O O . GLY A 1 169 ? 1.604 -11.626 -0.629 1.00 89.19 169 GLY A O 1
ATOM 1377 N N . PHE A 1 170 ? 3.544 -11.740 -1.800 1.00 91.31 170 PHE A N 1
ATOM 1378 C CA . PHE A 1 170 ? 3.574 -13.188 -2.026 1.00 91.31 170 PHE A CA 1
ATOM 1379 C C . PHE A 1 170 ? 3.981 -14.003 -0.791 1.00 91.31 170 PHE A C 1
ATOM 1381 O O . PHE A 1 170 ? 4.733 -13.544 0.076 1.00 91.31 170 PHE A O 1
ATOM 1388 N N . GLU A 1 171 ? 3.479 -15.232 -0.737 1.00 90.50 171 GLU A N 1
ATOM 1389 C CA . GLU A 1 171 ? 3.633 -16.218 0.332 1.00 90.50 171 GLU A CA 1
ATOM 1390 C C . GLU A 1 171 ? 5.094 -16.654 0.518 1.00 90.50 171 GLU A C 1
ATOM 1392 O O . GLU A 1 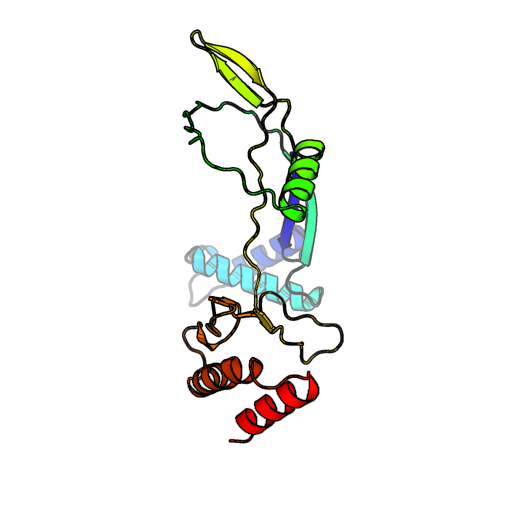171 ? 5.501 -16.956 1.642 1.00 90.50 171 GLU A O 1
ATOM 1397 N N . LEU A 1 172 ? 5.918 -16.570 -0.535 1.00 89.00 172 LEU A N 1
ATOM 1398 C CA . LEU A 1 172 ? 7.353 -16.874 -0.502 1.00 89.00 172 LEU A CA 1
ATOM 1399 C C . LEU A 1 172 ? 8.102 -16.190 0.656 1.00 89.00 172 LEU A C 1
ATOM 1401 O O . LEU A 1 172 ? 8.964 -16.799 1.285 1.00 89.00 172 LEU A O 1
ATOM 1405 N N . LYS A 1 173 ? 7.755 -14.935 0.975 1.00 83.94 173 LYS A N 1
ATOM 1406 C CA . LYS A 1 173 ? 8.415 -14.142 2.032 1.00 83.94 173 LYS A CA 1
ATOM 1407 C C . LYS A 1 173 ? 7.665 -14.164 3.375 1.00 83.94 173 LYS A C 1
ATOM 1409 O O . LYS A 1 173 ? 8.109 -13.538 4.338 1.00 83.94 173 LYS A O 1
ATOM 1414 N N . ARG A 1 174 ? 6.525 -14.857 3.469 1.00 88.06 174 ARG A N 1
ATOM 1415 C CA . ARG A 1 174 ? 5.678 -14.888 4.674 1.00 88.06 174 ARG A CA 1
ATOM 1416 C C . ARG A 1 174 ? 6.034 -16.052 5.601 1.00 88.06 174 ARG A C 1
ATOM 1418 O O . ARG A 1 174 ? 6.435 -17.133 5.168 1.00 88.06 174 ARG A O 1
ATOM 1425 N N . ARG A 1 175 ? 5.870 -15.845 6.911 1.00 87.25 175 ARG A N 1
ATOM 1426 C CA . ARG A 1 175 ? 6.017 -16.898 7.933 1.00 87.25 175 ARG A CA 1
ATOM 1427 C C . ARG A 1 175 ? 4.682 -17.636 8.092 1.00 87.25 175 ARG A C 1
ATOM 1429 O O . ARG A 1 175 ? 3.648 -16.982 8.083 1.00 87.25 175 ARG A O 1
ATOM 1436 N N . GLY A 1 176 ? 4.713 -18.962 8.233 1.00 88.62 176 GLY A N 1
ATOM 1437 C CA . GLY A 1 176 ? 3.517 -19.785 8.482 1.00 88.62 176 GLY A CA 1
ATOM 1438 C C . GLY A 1 176 ? 2.724 -20.243 7.249 1.00 88.62 176 GLY A C 1
ATOM 1439 O O . GLY A 1 176 ? 1.791 -21.018 7.406 1.00 88.62 176 GLY A O 1
ATOM 1440 N N . GLU A 1 177 ? 3.093 -19.814 6.039 1.00 91.50 177 GLU A N 1
ATOM 1441 C CA . GLU A 1 177 ? 2.462 -20.304 4.801 1.00 91.50 177 GLU A CA 1
ATOM 1442 C C . GLU A 1 177 ? 2.984 -21.694 4.405 1.00 91.50 177 GLU A C 1
ATOM 1444 O O . GLU A 1 177 ? 4.137 -22.031 4.698 1.00 91.50 177 GLU A O 1
ATOM 1449 N N . LEU A 1 178 ? 2.154 -22.453 3.679 1.00 93.00 178 LEU A N 1
ATOM 1450 C CA . LEU A 1 178 ? 2.459 -23.793 3.164 1.00 93.00 178 LEU A CA 1
ATOM 1451 C C . LEU A 1 178 ? 3.784 -23.814 2.388 1.00 93.00 178 LEU A C 1
ATOM 1453 O O . LEU A 1 178 ? 3.955 -23.087 1.406 1.00 93.00 178 LEU A O 1
ATOM 1457 N N . GLU A 1 179 ? 4.702 -24.696 2.790 1.00 91.06 179 GLU A N 1
ATOM 1458 C CA . GLU A 1 179 ? 6.022 -24.830 2.155 1.00 91.06 179 GLU A CA 1
ATOM 1459 C C . GLU A 1 179 ? 5.920 -25.177 0.668 1.00 91.06 179 GLU A C 1
ATOM 1461 O O . GLU A 1 179 ? 6.690 -24.653 -0.134 1.00 91.06 179 GLU A O 1
ATOM 1466 N N . LEU A 1 180 ? 4.909 -25.962 0.282 1.00 92.69 180 LEU A N 1
ATOM 1467 C CA . LEU A 1 180 ? 4.629 -26.286 -1.116 1.00 92.69 180 LEU A CA 1
ATOM 1468 C C . LEU A 1 180 ? 4.397 -25.028 -1.965 1.00 92.69 180 LEU A C 1
ATOM 1470 O O . LEU A 1 180 ? 4.978 -24.894 -3.037 1.00 92.69 180 LEU A O 1
ATOM 1474 N N . ILE A 1 181 ? 3.596 -24.076 -1.473 1.00 92.25 181 ILE A N 1
ATOM 1475 C CA . ILE A 1 181 ? 3.299 -22.832 -2.200 1.00 92.25 181 ILE A CA 1
ATOM 1476 C C . ILE A 1 181 ? 4.568 -21.988 -2.341 1.00 92.25 181 ILE A C 1
ATOM 1478 O O . ILE A 1 181 ? 4.801 -21.387 -3.387 1.00 92.25 181 ILE A O 1
ATOM 1482 N N . LYS A 1 182 ? 5.428 -21.975 -1.319 1.00 92.75 182 LYS A N 1
ATOM 1483 C CA . LYS A 1 182 ? 6.718 -21.274 -1.379 1.00 92.75 182 LYS A CA 1
ATOM 1484 C C . LYS A 1 182 ? 7.662 -21.909 -2.394 1.00 92.75 182 LYS A C 1
ATOM 1486 O O . LYS A 1 182 ? 8.299 -21.189 -3.165 1.00 92.75 182 LYS A O 1
ATOM 1491 N N . ALA A 1 183 ? 7.741 -23.237 -2.410 1.00 91.94 183 ALA A N 1
ATOM 1492 C CA . ALA A 1 183 ? 8.547 -23.978 -3.371 1.00 91.94 183 ALA A CA 1
ATOM 1493 C C . ALA A 1 183 ? 8.050 -23.734 -4.803 1.00 91.94 183 ALA A C 1
ATOM 1495 O O . ALA A 1 183 ? 8.852 -23.405 -5.673 1.00 91.94 183 ALA A O 1
ATOM 1496 N N . PHE A 1 184 ? 6.734 -23.786 -5.017 1.00 93.19 184 PHE A N 1
ATOM 1497 C CA . PHE A 1 184 ? 6.096 -23.488 -6.298 1.00 93.19 184 PHE A CA 1
ATOM 1498 C C . PHE A 1 184 ? 6.386 -22.058 -6.769 1.00 93.19 184 PHE A C 1
ATOM 1500 O O . PHE A 1 184 ? 6.898 -21.856 -7.865 1.00 93.19 184 PHE A O 1
ATOM 1507 N N . GLN A 1 185 ? 6.145 -21.055 -5.920 1.00 92.38 185 GLN A N 1
ATOM 1508 C CA . GLN A 1 185 ? 6.403 -19.652 -6.259 1.00 92.38 185 GLN A CA 1
ATOM 1509 C C . GLN A 1 185 ? 7.876 -19.405 -6.600 1.00 92.38 185 GLN A C 1
ATOM 1511 O O . GLN A 1 185 ? 8.174 -18.681 -7.545 1.00 92.38 185 GLN A O 1
ATOM 1516 N N . SER A 1 186 ? 8.801 -20.044 -5.879 1.00 91.19 186 SER A N 1
ATOM 1517 C CA . SER A 1 186 ? 10.239 -19.949 -6.170 1.00 91.19 186 SER A CA 1
ATOM 1518 C C . SER A 1 186 ? 10.606 -20.475 -7.557 1.00 91.19 186 SER A C 1
ATOM 1520 O O . SER A 1 186 ? 11.527 -19.945 -8.172 1.00 91.19 186 SER A O 1
ATOM 1522 N N . GLN A 1 187 ? 9.908 -21.507 -8.037 1.00 91.88 187 GLN A N 1
ATOM 1523 C CA . GLN A 1 187 ? 10.166 -22.142 -9.331 1.00 91.88 187 GLN A CA 1
ATOM 1524 C C . GLN A 1 187 ? 9.494 -21.400 -10.488 1.00 91.88 187 GLN A C 1
ATOM 1526 O O . GLN A 1 187 ? 10.114 -21.205 -11.526 1.00 91.88 187 GLN A O 1
ATOM 1531 N N . VAL A 1 188 ? 8.261 -20.932 -10.289 1.00 93.88 188 VAL A N 1
ATOM 1532 C CA . VAL A 1 188 ? 7.470 -20.279 -11.341 1.00 93.88 188 VAL A CA 1
ATOM 1533 C C . VAL A 1 188 ? 7.977 -18.876 -11.670 1.00 93.88 188 VAL A C 1
ATOM 1535 O O . VAL A 1 188 ? 7.932 -18.457 -12.824 1.00 93.88 188 VAL A O 1
ATOM 1538 N N . PHE A 1 189 ? 8.467 -18.123 -10.678 1.00 93.62 189 PHE A N 1
ATOM 1539 C CA . PHE A 1 189 ? 8.882 -16.735 -10.895 1.00 93.62 189 PHE A CA 1
ATOM 1540 C C . PHE A 1 189 ? 9.980 -16.572 -11.966 1.00 93.62 189 PHE A C 1
ATOM 1542 O O . PHE A 1 189 ? 9.805 -15.729 -12.846 1.00 93.62 189 PHE A O 1
ATOM 1549 N N . PRO A 1 190 ? 11.075 -17.355 -11.957 1.00 92.31 190 PRO A N 1
ATOM 1550 C CA . PRO A 1 190 ? 12.077 -17.322 -13.024 1.00 92.31 190 PRO A CA 1
ATOM 1551 C C . PRO A 1 190 ? 11.536 -17.647 -14.424 1.00 92.31 190 PRO A C 1
ATOM 1553 O O . PRO A 1 190 ? 12.000 -17.043 -15.389 1.00 92.31 190 PRO A O 1
ATOM 1556 N N . CYS A 1 191 ? 10.535 -18.528 -14.547 1.00 93.19 191 CYS A N 1
ATOM 1557 C CA . CYS A 1 191 ? 9.964 -18.923 -15.841 1.00 93.19 191 CYS A CA 1
ATOM 1558 C C . CYS A 1 191 ? 9.266 -17.764 -16.572 1.00 93.19 191 CYS A C 1
ATOM 1560 O O . CYS A 1 191 ? 9.174 -17.780 -17.795 1.00 93.19 191 CYS A O 1
ATOM 1562 N N . PHE A 1 192 ? 8.852 -16.701 -15.867 1.00 93.69 192 PHE A N 1
ATOM 1563 C CA . PHE A 1 192 ? 8.328 -15.484 -16.508 1.00 93.69 192 PHE A CA 1
ATOM 1564 C C . PHE A 1 192 ? 9.374 -14.716 -17.334 1.00 93.69 192 PHE A C 1
ATOM 1566 O O . PHE A 1 192 ? 9.020 -13.800 -18.074 1.00 93.69 192 PHE A O 1
ATOM 1573 N N . LEU A 1 193 ? 10.661 -15.050 -17.208 1.00 93.25 193 LEU A N 1
ATOM 1574 C CA . LEU A 1 193 ? 11.730 -14.463 -18.017 1.00 93.25 193 LEU A CA 1
ATOM 1575 C C . LEU A 1 193 ? 11.998 -15.242 -19.312 1.00 93.25 193 LEU A C 1
ATOM 1577 O O . LEU A 1 193 ? 12.836 -14.808 -20.108 1.00 93.25 193 LEU A O 1
ATOM 1581 N N . GLU A 1 194 ? 11.326 -16.377 -19.506 1.00 92.56 194 GLU A N 1
ATOM 1582 C CA . GLU A 1 194 ? 11.448 -17.230 -20.683 1.00 92.56 194 GLU A CA 1
ATOM 1583 C C . GLU A 1 194 ? 10.458 -16.813 -21.782 1.00 92.56 194 GLU A C 1
ATOM 1585 O O . GLU A 1 194 ? 9.393 -16.254 -21.519 1.00 92.56 194 GLU A O 1
ATOM 1590 N N . GLY A 1 195 ? 10.821 -17.095 -23.035 1.00 92.06 195 GLY A N 1
ATOM 1591 C CA . GLY A 1 195 ? 10.041 -16.715 -24.214 1.00 92.06 195 GLY A CA 1
ATOM 1592 C C . GLY A 1 195 ? 10.380 -15.325 -24.762 1.00 92.06 195 GLY A C 1
ATOM 1593 O O . GLY A 1 195 ? 10.938 -14.461 -24.084 1.00 92.06 195 GLY A O 1
ATOM 1594 N N . LYS A 1 196 ? 10.075 -15.115 -26.044 1.00 92.94 196 LYS A N 1
ATOM 1595 C CA . LYS A 1 196 ? 10.204 -13.810 -26.719 1.00 92.94 196 LYS A CA 1
ATOM 1596 C C . LYS A 1 196 ? 8.852 -13.134 -26.907 1.00 92.94 196 LYS A C 1
ATOM 1598 O O . LYS A 1 196 ? 8.792 -11.917 -27.063 1.00 92.94 196 LYS A O 1
ATOM 1603 N N . THR A 1 197 ? 7.777 -13.918 -26.900 1.00 96.12 197 THR A N 1
ATOM 1604 C CA . THR A 1 197 ? 6.397 -13.442 -27.005 1.00 96.12 197 THR A CA 1
ATOM 1605 C C . THR A 1 197 ? 5.620 -13.734 -25.724 1.00 96.12 197 THR A C 1
ATOM 1607 O O . THR A 1 197 ? 5.979 -14.618 -24.947 1.00 96.12 197 THR A O 1
ATOM 1610 N N . LEU A 1 198 ? 4.521 -13.007 -25.508 1.00 94.19 198 LEU A N 1
ATOM 1611 C CA . LEU A 1 198 ? 3.658 -13.213 -24.342 1.00 94.19 198 LEU A CA 1
ATOM 1612 C C . LEU A 1 198 ? 3.092 -14.644 -24.291 1.00 94.19 198 LEU A C 1
ATOM 1614 O O . LEU A 1 198 ? 3.006 -15.235 -23.220 1.00 94.19 198 LEU A O 1
ATOM 1618 N N . ALA A 1 199 ? 2.743 -15.207 -25.451 1.00 95.75 199 ALA A N 1
ATOM 1619 C CA . ALA A 1 199 ? 2.218 -16.566 -25.553 1.00 95.75 199 ALA A CA 1
ATOM 1620 C C . ALA A 1 199 ? 3.267 -17.620 -25.163 1.00 95.75 199 ALA A C 1
ATOM 1622 O O . ALA A 1 199 ? 2.959 -18.526 -24.396 1.00 95.75 199 ALA A O 1
ATOM 1623 N N . GLU A 1 200 ? 4.508 -17.473 -25.638 1.00 96.25 200 GLU A N 1
ATOM 1624 C CA . GLU A 1 200 ? 5.620 -18.360 -25.265 1.00 96.25 200 GLU A CA 1
ATOM 1625 C C . GLU A 1 200 ? 5.941 -18.277 -23.769 1.00 96.25 200 GLU A C 1
ATOM 1627 O O . GLU A 1 200 ? 6.159 -19.306 -23.137 1.00 96.25 200 GLU A O 1
ATOM 1632 N N . CYS A 1 201 ? 5.919 -17.071 -23.194 1.00 95.56 201 CYS A N 1
ATOM 1633 C CA . CYS A 1 201 ? 6.126 -16.862 -21.761 1.00 95.56 201 CYS A CA 1
ATOM 1634 C C . CYS A 1 201 ? 5.078 -17.617 -20.926 1.00 95.56 201 CYS A C 1
ATOM 1636 O O . CYS A 1 201 ? 5.427 -18.378 -20.024 1.00 95.56 201 CYS A O 1
ATOM 1638 N N . TYR A 1 202 ? 3.790 -17.476 -21.260 1.00 95.69 202 TYR A N 1
ATOM 1639 C CA . TYR A 1 202 ? 2.729 -18.207 -20.561 1.00 95.69 202 TYR A CA 1
ATOM 1640 C C . TYR A 1 202 ? 2.767 -19.718 -20.806 1.00 95.69 202 TYR A C 1
ATOM 1642 O O . TYR A 1 202 ? 2.408 -20.467 -19.901 1.00 95.69 202 TYR A O 1
ATOM 1650 N N . ALA A 1 203 ? 3.217 -20.173 -21.978 1.00 95.44 203 ALA A N 1
ATOM 1651 C CA . ALA A 1 203 ? 3.425 -21.594 -22.240 1.00 95.44 203 ALA A CA 1
ATOM 1652 C C . ALA A 1 203 ? 4.522 -22.174 -21.328 1.00 95.44 203 ALA A C 1
ATOM 1654 O O . ALA A 1 203 ? 4.269 -23.157 -20.640 1.00 95.44 203 ALA A O 1
ATOM 1655 N N . ALA A 1 204 ? 5.678 -21.507 -21.224 1.00 94.75 204 ALA A N 1
ATOM 1656 C CA . ALA A 1 204 ? 6.775 -21.925 -20.345 1.00 94.75 204 ALA A CA 1
ATOM 1657 C C . ALA A 1 204 ? 6.365 -21.944 -18.861 1.00 94.75 204 ALA A C 1
ATOM 1659 O O . ALA A 1 204 ? 6.661 -22.886 -18.123 1.00 94.75 204 ALA A O 1
ATOM 1660 N N . VAL A 1 205 ? 5.620 -20.926 -18.421 1.00 95.00 205 VAL A N 1
ATOM 1661 C CA . VAL A 1 205 ? 5.045 -20.884 -17.068 1.00 95.00 205 VAL A CA 1
ATOM 1662 C C . VAL A 1 205 ? 4.039 -22.019 -16.857 1.00 95.00 205 VAL A C 1
ATOM 1664 O O . VAL A 1 205 ? 4.039 -22.633 -15.791 1.00 95.00 205 VAL A O 1
ATOM 1667 N N . GLY A 1 206 ? 3.205 -22.321 -17.856 1.00 94.19 206 GLY A N 1
ATOM 1668 C CA . GLY A 1 206 ? 2.255 -23.433 -17.825 1.00 94.19 206 GLY A CA 1
ATOM 1669 C C . GLY A 1 206 ? 2.939 -24.794 -17.697 1.00 94.19 206 GLY A C 1
ATOM 1670 O O . GLY A 1 206 ? 2.527 -25.607 -16.871 1.00 94.19 206 GLY A O 1
ATOM 1671 N N . ASP A 1 207 ? 4.024 -25.017 -18.437 1.00 93.88 207 ASP A N 1
ATOM 1672 C CA . ASP A 1 207 ? 4.827 -26.242 -18.357 1.00 93.88 207 ASP A CA 1
ATOM 1673 C C . ASP A 1 207 ? 5.475 -26.407 -16.977 1.00 93.88 207 ASP A C 1
ATOM 1675 O O . ASP A 1 207 ? 5.463 -27.501 -16.412 1.00 93.88 207 ASP A O 1
ATOM 1679 N N . CYS A 1 208 ? 5.975 -25.315 -16.387 1.00 92.50 208 CYS A N 1
ATOM 1680 C CA . CYS A 1 208 ? 6.468 -25.312 -15.008 1.00 92.50 208 CYS A CA 1
ATOM 1681 C C . CYS A 1 208 ? 5.357 -25.646 -14.001 1.00 92.50 208 CYS A C 1
ATOM 1683 O O . CYS A 1 208 ? 5.606 -26.360 -13.031 1.00 92.50 208 CYS A O 1
ATOM 1685 N N . ALA A 1 209 ? 4.131 -25.172 -14.239 1.00 91.88 209 ALA A N 1
ATOM 1686 C CA . ALA A 1 209 ? 2.996 -25.422 -13.356 1.00 91.88 209 ALA A CA 1
ATOM 1687 C C . ALA A 1 209 ? 2.461 -26.863 -13.415 1.00 91.88 209 ALA A C 1
ATOM 1689 O O . ALA A 1 209 ? 1.875 -27.327 -12.439 1.00 91.88 209 ALA A O 1
ATOM 1690 N N . ASN A 1 210 ? 2.651 -27.556 -14.539 1.00 92.44 210 ASN A N 1
ATOM 1691 C CA . ASN A 1 210 ? 2.207 -28.938 -14.746 1.00 92.44 210 ASN A CA 1
ATOM 1692 C C . ASN A 1 210 ? 3.199 -29.998 -14.232 1.00 92.44 210 ASN A C 1
ATOM 1694 O O . ASN A 1 210 ? 2.900 -31.191 -14.314 1.00 92.44 210 ASN A O 1
ATOM 1698 N N . ARG A 1 211 ? 4.379 -29.580 -13.763 1.00 83.75 211 ARG A N 1
ATOM 1699 C CA . ARG A 1 211 ? 5.448 -30.458 -13.275 1.00 83.75 211 ARG A CA 1
ATOM 1700 C C . ARG A 1 211 ? 5.211 -30.929 -11.842 1.00 83.75 211 ARG A C 1
ATOM 1702 O O . ARG A 1 211 ? 5.538 -32.109 -11.580 1.00 83.75 211 ARG A O 1
#

Secondary structure (DSSP, 8-state):
-EEEEEEEE-S--HHHHHHHHHHHHT-EETTEEGGGS-HHHHHHHHHHHHHHHHHHHTS-S-EEEEEEEE------B-----PPP-------HHHHHHHHHHHHHH-EEEEEEEETTTEEEEEEE-----------SEEE-PPPSSTT---TT-EEEE-TTS-EEEEES-GGG-SSS-HHHHHHHHHHHHHTT--SSHHHHHHHHHHHHT-

Radius of gyration: 28.54 Å; chains: 1; bounding box: 59×67×69 Å

Foldseek 3Di:
DKDKDKDKAQPDDPVRLVVLLVVQQDDADPNHGLVPDDPVVNVVVSLVSSQVVSCVPVVDRIDMDMDMDDDDDDADDADDDDDDDDDDDDDDPVQVVVQVVCLVPPWDQAHWYQDDPRDIDTHTDDPDGDDDDDDFDDKDADQDPDPPDGDPFAMWTHHPVLDTPDGTDDPLPDPPDDVVSVVLCVQLVSLCVDDPDPVRSVVSSVVSVVD